Protein AF-A0A9D6JG57-F1 (afdb_monomer)

Radius of gyration: 24.34 Å; Cα contacts (8 Å, |Δi|>4): 60; chains: 1; bounding box: 45×60×76 Å

pLDDT: mean 79.8, std 17.13, range [36.06, 95.5]

Solvent-accessible surface area (backbone atoms only — not comparable to full-atom values): 10917 Å² total; per-residue (Å²): 133,85,82,78,86,72,80,75,68,84,57,69,53,54,53,50,53,52,51,52,51,50,50,50,52,52,49,51,50,48,45,51,51,43,34,62,41,34,82,80,43,60,34,66,58,56,39,51,52,54,49,52,51,50,50,60,70,48,51,81,51,45,63,74,72,53,70,81,61,65,72,89,75,58,59,72,65,58,59,54,52,50,49,44,46,51,49,52,64,38,54,48,44,45,29,51,53,38,44,43,32,66,76,44,53,57,77,61,58,57,58,52,62,47,46,48,62,54,54,49,51,53,47,38,36,71,75,71,64,47,80,87,44,74,68,54,55,52,51,50,50,51,44,46,52,52,40,53,53,54,52,50,52,56,51,48,55,63,69,62,52,75,73,80,87,58,99,70,85,71,81,81,82,78,80,87,78,72,88,77,83,87,127

Foldseek 3Di:
DDPDPPPPDDPPVVVVVVVVVVVVVVVLVCLQVLLVVLVPDQLLVVLVVVVVVVCVVCVVVCCVVPVPDPPVPDDPVVVVVVVCCPPVVRNVVSSVLSVVSNVDHSLVSVLCVLVVLVVVVVCCCVVVVDDCDPVNVVVNVVSNVVSVVSVVVVVVVVVPPPPDPDDDDDDPPDDPPDDDDDD

Mean predicted aligned error: 12.11 Å

Sequence (183 aa):
VEQSAGFSFEARAFWGDVLLLLAGITWALYTVLGRLAADRYPPVTVTTYATLFGILFVAPAIPVELGGIAWQALPPAVWWGTLYLGVVSTALAFYLWNKGFTLMDASTGSLFFFAQPVVGAMLGWLLLGESLTGRFLLGTAVVIAGGVLATRQSAELATRRPGDQATGNPRVPGCQITRLPIA

Structure (mmCIF, N/CA/C/O backbone):
data_AF-A0A9D6JG57-F1
#
_entry.id   AF-A0A9D6JG57-F1
#
loop_
_atom_site.group_PDB
_atom_site.id
_atom_site.type_symbol
_atom_site.label_atom_id
_atom_site.label_alt_id
_atom_site.label_comp_id
_atom_site.label_asym_id
_atom_site.label_entity_id
_atom_site.label_seq_id
_atom_site.pdbx_PDB_ins_code
_atom_site.Cartn_x
_atom_site.Cartn_y
_atom_site.Cartn_z
_atom_site.occupancy
_atom_site.B_iso_or_equiv
_atom_site.auth_seq_id
_atom_site.auth_comp_id
_atom_site.auth_asym_id
_atom_site.auth_atom_id
_atom_site.pdbx_PDB_model_num
ATOM 1 N N . VAL A 1 1 ? 23.869 -28.553 -16.976 1.00 36.06 1 VAL A N 1
ATOM 2 C CA . VAL A 1 1 ? 25.234 -28.467 -16.419 1.00 36.06 1 VAL A CA 1
ATOM 3 C C . VAL A 1 1 ? 25.331 -27.125 -15.723 1.00 36.06 1 VAL A C 1
ATOM 5 O O . VAL A 1 1 ? 25.188 -26.115 -16.394 1.00 36.06 1 VAL A O 1
ATOM 8 N N . GLU A 1 2 ? 25.369 -27.172 -14.390 1.00 39.81 2 GLU A N 1
ATOM 9 C CA . GLU A 1 2 ? 25.752 -26.117 -13.440 1.00 39.81 2 GLU A CA 1
ATOM 10 C C . GLU A 1 2 ? 25.537 -24.641 -13.845 1.00 39.81 2 GLU A C 1
ATOM 12 O O . GLU A 1 2 ? 26.407 -23.998 -14.423 1.00 39.81 2 GLU A O 1
ATOM 17 N N . GLN A 1 3 ? 24.413 -24.056 -13.423 1.00 41.88 3 GLN A N 1
ATOM 18 C CA . GLN A 1 3 ? 24.430 -22.669 -12.952 1.00 41.88 3 GLN A CA 1
ATOM 19 C C . GLN A 1 3 ? 24.457 -22.739 -11.432 1.00 41.88 3 GLN A C 1
ATOM 21 O O . GLN A 1 3 ? 23.469 -23.080 -10.782 1.00 41.88 3 GLN A O 1
ATOM 26 N N . SER A 1 4 ? 25.649 -22.517 -10.896 1.00 41.38 4 SER A N 1
ATOM 27 C CA . SER A 1 4 ? 25.944 -22.399 -9.481 1.00 41.38 4 SER A CA 1
ATOM 28 C C . SER A 1 4 ? 24.943 -21.464 -8.805 1.00 41.38 4 SER A C 1
ATOM 30 O O . SER A 1 4 ? 24.864 -20.272 -9.100 1.00 41.38 4 SER A O 1
ATOM 32 N N . ALA A 1 5 ? 24.198 -22.021 -7.852 1.00 42.41 5 ALA A N 1
ATOM 33 C CA . ALA A 1 5 ? 23.548 -21.274 -6.791 1.00 42.41 5 ALA A CA 1
ATOM 34 C C . ALA A 1 5 ? 24.639 -20.624 -5.924 1.00 42.41 5 ALA A C 1
ATOM 36 O O . ALA A 1 5 ? 24.992 -21.112 -4.854 1.00 42.41 5 ALA A O 1
ATOM 37 N N . GLY A 1 6 ? 25.233 -19.545 -6.429 1.00 36.12 6 GLY A N 1
ATOM 38 C CA . GLY A 1 6 ? 26.055 -18.650 -5.638 1.00 36.12 6 GLY A CA 1
ATOM 39 C C . GLY A 1 6 ? 25.134 -17.818 -4.759 1.00 36.12 6 GLY A C 1
ATOM 40 O O . GLY A 1 6 ? 24.596 -16.811 -5.210 1.00 36.12 6 GLY A O 1
ATOM 41 N N . PHE A 1 7 ? 24.943 -18.231 -3.507 1.00 45.59 7 PHE A N 1
ATOM 42 C CA . PHE A 1 7 ? 24.497 -17.320 -2.457 1.00 45.59 7 PHE A CA 1
ATOM 43 C C . PHE A 1 7 ? 25.597 -16.269 -2.257 1.00 45.59 7 PHE A C 1
ATOM 45 O O . PHE A 1 7 ? 26.491 -16.432 -1.434 1.00 45.59 7 PHE A O 1
ATOM 52 N N . SER A 1 8 ? 25.558 -15.184 -3.029 1.00 41.62 8 SER A N 1
ATOM 53 C CA . SER A 1 8 ? 26.367 -13.995 -2.768 1.00 41.62 8 SER A CA 1
ATOM 54 C C . SER A 1 8 ? 25.740 -13.195 -1.617 1.00 41.62 8 SER A C 1
ATOM 56 O O . SER A 1 8 ? 25.177 -12.119 -1.825 1.00 41.62 8 SER A O 1
ATOM 58 N N . PHE A 1 9 ? 25.795 -13.742 -0.400 1.00 59.56 9 PHE A N 1
ATOM 59 C CA . PHE A 1 9 ? 25.838 -12.927 0.818 1.00 59.56 9 PHE A CA 1
ATOM 60 C C . PHE A 1 9 ? 27.216 -12.241 0.816 1.00 59.56 9 PHE A C 1
ATOM 62 O O . PHE A 1 9 ? 28.187 -12.821 0.354 1.00 59.56 9 PHE A O 1
ATOM 69 N N . GLU A 1 10 ? 27.377 -10.962 1.146 1.00 65.44 10 GLU A N 1
ATOM 70 C CA . GLU A 1 10 ? 27.636 -10.613 2.551 1.00 65.44 10 GLU A CA 1
ATOM 71 C C . GLU A 1 10 ? 27.479 -9.104 2.865 1.00 65.44 10 GLU A C 1
ATOM 73 O O . GLU A 1 10 ? 27.693 -8.695 3.997 1.00 65.44 10 GLU A O 1
ATOM 78 N N . ALA A 1 11 ? 27.038 -8.252 1.926 1.00 61.62 11 ALA A N 1
ATOM 79 C CA . ALA A 1 11 ? 26.776 -6.828 2.230 1.00 61.62 11 ALA A CA 1
ATOM 80 C C . ALA A 1 11 ? 25.449 -6.297 1.671 1.00 61.62 11 ALA A C 1
ATOM 82 O O . ALA A 1 11 ? 24.695 -5.632 2.376 1.00 61.62 11 ALA A O 1
ATOM 83 N N . ARG A 1 12 ? 25.120 -6.609 0.410 1.00 68.81 12 ARG A N 1
ATOM 84 C CA . ARG A 1 12 ? 23.862 -6.155 -0.215 1.00 68.81 12 ARG A CA 1
ATOM 85 C C . ARG A 1 12 ? 22.638 -6.889 0.329 1.00 68.81 12 ARG A C 1
ATOM 87 O O . ARG A 1 12 ? 21.618 -6.250 0.555 1.00 68.81 12 AR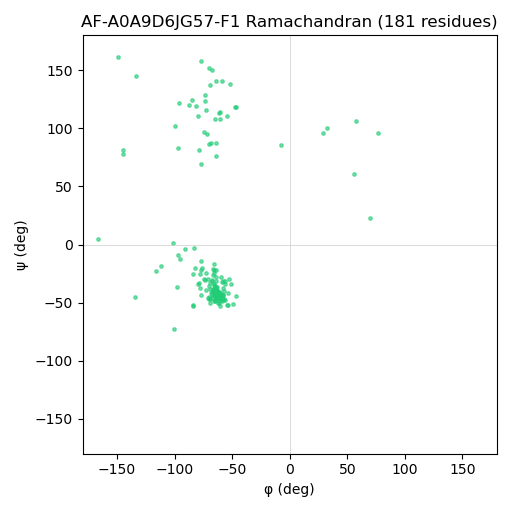G A O 1
ATOM 94 N N . ALA A 1 13 ? 22.762 -8.196 0.566 1.00 80.44 13 ALA A N 1
ATOM 95 C CA . ALA A 1 13 ? 21.708 -8.993 1.195 1.00 80.44 13 ALA A CA 1
ATOM 96 C C . ALA A 1 13 ? 21.398 -8.471 2.606 1.00 80.44 13 ALA A C 1
ATOM 98 O O . ALA A 1 13 ? 20.247 -8.189 2.903 1.00 80.44 13 ALA A O 1
ATOM 99 N N . PHE A 1 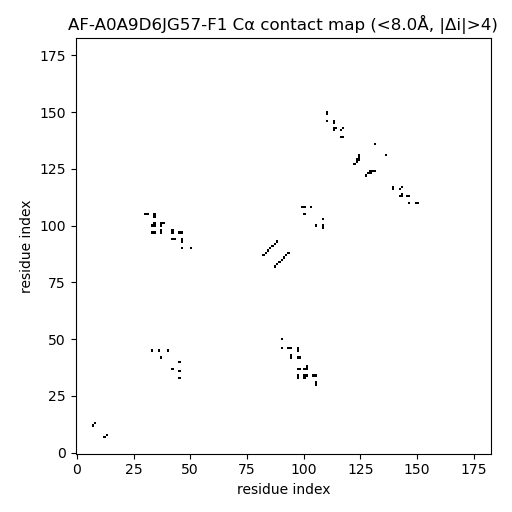14 ? 22.438 -8.191 3.403 1.00 86.00 14 PHE A N 1
ATOM 100 C CA . PHE A 1 14 ? 22.288 -7.620 4.742 1.00 86.00 14 PHE A CA 1
ATOM 101 C C . PHE A 1 14 ? 21.545 -6.275 4.736 1.00 86.00 14 PHE A C 1
ATOM 103 O O . PHE A 1 14 ? 20.597 -6.092 5.495 1.00 86.00 14 PHE A O 1
ATOM 110 N N . TRP A 1 15 ? 21.924 -5.339 3.857 1.00 86.12 15 TRP A N 1
ATOM 111 C CA . TRP A 1 15 ? 21.203 -4.066 3.737 1.00 86.12 15 TRP A CA 1
ATOM 112 C C . TRP A 1 15 ? 19.763 -4.250 3.250 1.00 86.12 15 TRP A C 1
ATOM 114 O O . TRP A 1 15 ? 18.875 -3.549 3.728 1.00 86.12 15 TRP A O 1
ATOM 124 N N . GLY A 1 16 ? 19.520 -5.206 2.351 1.00 87.44 16 GLY A N 1
ATOM 125 C CA . GLY A 1 16 ? 18.171 -5.598 1.946 1.00 87.44 16 GLY A CA 1
ATOM 126 C C . GLY A 1 16 ? 17.335 -6.087 3.129 1.00 87.44 16 GLY A C 1
ATOM 127 O O . GLY A 1 16 ? 16.232 -5.589 3.337 1.00 87.44 16 GLY A O 1
ATOM 128 N N . ASP A 1 17 ? 17.882 -6.982 3.950 1.00 89.38 17 ASP A N 1
ATOM 129 C CA . ASP A 1 17 ? 17.209 -7.518 5.138 1.00 89.38 17 ASP A CA 1
ATOM 130 C C . ASP A 1 17 ? 16.900 -6.413 6.159 1.00 89.38 17 ASP A C 1
ATOM 132 O O . ASP A 1 17 ? 15.786 -6.332 6.678 1.00 89.38 17 ASP A O 1
ATOM 136 N N . VAL A 1 18 ? 17.847 -5.500 6.400 1.00 92.44 18 VAL A N 1
ATOM 137 C CA . VAL A 1 18 ? 17.636 -4.331 7.271 1.00 92.44 18 VAL A CA 1
ATOM 138 C C . VAL A 1 18 ? 16.520 -3.434 6.730 1.00 92.44 18 VAL A C 1
ATOM 140 O O . VAL A 1 18 ? 15.650 -3.012 7.494 1.00 92.44 18 VAL A O 1
ATOM 143 N N . LEU A 1 19 ? 16.501 -3.159 5.423 1.00 91.25 19 LEU A N 1
ATOM 144 C CA . LEU A 1 19 ? 15.443 -2.367 4.792 1.00 91.25 19 LEU A CA 1
ATOM 145 C C . LEU A 1 19 ? 14.078 -3.057 4.889 1.00 91.25 19 LEU A C 1
ATOM 147 O O . LEU A 1 19 ? 13.084 -2.383 5.148 1.00 91.25 19 LEU A O 1
ATOM 151 N N . LEU A 1 20 ? 14.021 -4.383 4.747 1.00 91.69 20 LEU A N 1
ATOM 152 C CA . LEU A 1 20 ? 12.790 -5.157 4.924 1.00 91.69 20 LEU A CA 1
ATOM 153 C C . LEU A 1 20 ? 12.282 -5.102 6.370 1.00 91.69 20 LEU A C 1
ATOM 155 O O . LEU A 1 20 ? 11.082 -4.932 6.588 1.00 91.69 20 LEU A O 1
ATOM 159 N N . LEU A 1 21 ? 13.173 -5.176 7.364 1.00 92.81 21 LEU A N 1
ATOM 160 C CA . LEU A 1 21 ? 12.806 -5.009 8.774 1.00 92.81 21 LEU A CA 1
ATOM 161 C C . LEU A 1 21 ? 12.282 -3.596 9.057 1.00 92.81 21 LEU A C 1
ATOM 163 O O . LEU A 1 21 ? 11.242 -3.444 9.700 1.00 92.81 21 LEU A O 1
ATOM 167 N N . LEU A 1 22 ? 12.952 -2.562 8.542 1.00 94.38 22 LEU A N 1
ATOM 168 C CA . LEU A 1 22 ? 12.492 -1.176 8.660 1.00 94.38 22 LEU A CA 1
ATOM 169 C C . LEU A 1 22 ? 11.139 -0.969 7.970 1.00 94.38 22 LEU A C 1
ATOM 171 O O . LEU A 1 22 ? 10.258 -0.321 8.538 1.00 94.38 22 LEU A O 1
ATOM 175 N N . ALA A 1 23 ? 10.932 -1.557 6.791 1.00 91.94 23 ALA A N 1
ATOM 176 C CA . ALA A 1 23 ? 9.646 -1.542 6.099 1.00 91.94 23 ALA A CA 1
ATOM 177 C C . ALA A 1 23 ? 8.551 -2.212 6.947 1.00 91.94 23 ALA A C 1
ATOM 179 O O . ALA A 1 23 ? 7.467 -1.659 7.106 1.00 91.94 23 ALA A O 1
ATOM 180 N N . GLY A 1 24 ? 8.848 -3.352 7.575 1.00 92.06 24 GLY A N 1
ATOM 181 C CA . GLY A 1 24 ? 7.926 -4.022 8.494 1.00 92.06 24 GLY A CA 1
ATOM 182 C C . GLY A 1 24 ? 7.562 -3.170 9.715 1.00 92.06 24 GLY A C 1
ATOM 183 O O . GLY A 1 24 ? 6.385 -3.053 10.054 1.00 92.06 24 GLY A O 1
ATOM 184 N N . ILE A 1 25 ? 8.548 -2.528 10.352 1.00 94.69 25 ILE A N 1
ATOM 185 C CA . ILE A 1 25 ? 8.333 -1.655 11.522 1.00 94.69 25 ILE A CA 1
ATOM 186 C C . ILE A 1 25 ? 7.504 -0.427 11.142 1.00 94.69 25 ILE A C 1
ATOM 188 O O . ILE A 1 25 ? 6.533 -0.096 11.822 1.00 94.69 25 ILE A O 1
ATOM 192 N N . THR A 1 26 ? 7.874 0.248 10.054 1.00 93.19 26 THR A N 1
ATOM 193 C CA . THR A 1 26 ? 7.155 1.433 9.564 1.00 93.19 26 THR A CA 1
ATOM 194 C C . THR A 1 26 ? 5.730 1.091 9.153 1.00 93.19 26 THR A C 1
ATOM 196 O O . THR A 1 26 ? 4.810 1.834 9.490 1.00 93.19 26 THR A O 1
ATOM 199 N N . TRP A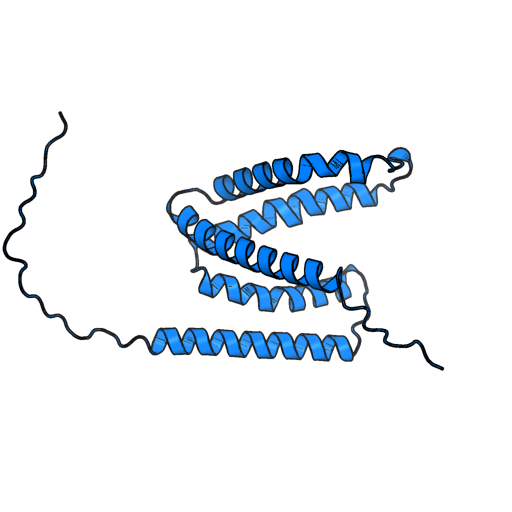 1 27 ? 5.518 -0.063 8.518 1.00 92.06 27 TRP A N 1
ATOM 200 C CA . TRP A 1 27 ? 4.186 -0.552 8.188 1.00 92.06 27 TRP A CA 1
ATOM 201 C C . TRP A 1 27 ? 3.358 -0.868 9.437 1.00 92.06 27 TRP A C 1
ATOM 203 O O . TRP A 1 27 ? 2.225 -0.404 9.561 1.00 92.06 27 TRP A O 1
ATOM 213 N N . ALA A 1 28 ? 3.919 -1.594 10.407 1.00 91.12 28 ALA A N 1
ATOM 214 C CA . ALA A 1 28 ? 3.240 -1.884 11.668 1.00 91.12 28 ALA A CA 1
ATOM 215 C C . ALA A 1 28 ? 2.837 -0.587 12.387 1.00 91.12 28 ALA A C 1
ATOM 217 O O . ALA A 1 28 ? 1.677 -0.425 12.773 1.00 91.12 28 ALA A O 1
ATOM 218 N N . LEU A 1 29 ? 3.757 0.377 12.479 1.00 92.62 29 LEU A N 1
ATOM 219 C CA . LEU A 1 29 ? 3.487 1.690 13.056 1.00 92.62 29 LEU A CA 1
ATOM 220 C C . LEU A 1 29 ? 2.383 2.428 12.288 1.00 92.62 29 LEU A C 1
ATOM 222 O O . LEU A 1 29 ? 1.463 2.953 12.911 1.00 92.62 29 LEU A O 1
ATOM 226 N N . TYR A 1 30 ? 2.424 2.414 10.953 1.00 91.25 30 TYR A N 1
ATOM 227 C CA . TYR A 1 30 ? 1.381 2.994 10.109 1.00 91.25 30 TYR A CA 1
ATOM 228 C C . TYR A 1 30 ? 0.006 2.378 10.387 1.00 91.25 30 TYR A C 1
ATOM 230 O O . TYR A 1 30 ? -0.964 3.114 10.525 1.00 91.25 30 TYR A O 1
ATOM 238 N N . THR A 1 31 ? -0.100 1.055 10.531 1.00 90.06 31 THR A N 1
ATOM 239 C CA . THR A 1 31 ? -1.392 0.407 10.818 1.00 90.06 31 THR A CA 1
ATOM 240 C C . THR A 1 31 ? -1.943 0.756 12.201 1.00 90.06 31 THR A C 1
ATOM 242 O O . THR A 1 31 ? -3.135 1.027 12.340 1.00 90.06 31 THR A O 1
ATOM 245 N N . VAL A 1 32 ? -1.085 0.817 13.224 1.00 89.94 32 VAL A N 1
ATOM 246 C CA . VAL A 1 32 ? -1.488 1.177 14.592 1.00 89.94 32 VAL A CA 1
ATOM 247 C C . VAL A 1 32 ? -1.888 2.651 14.671 1.00 89.94 32 VAL A C 1
ATOM 249 O O . VAL A 1 32 ? -2.950 2.975 15.203 1.00 89.94 32 VAL A O 1
ATOM 252 N N . LEU A 1 33 ? -1.076 3.549 14.104 1.00 90.06 33 LEU A N 1
ATOM 253 C CA . LEU A 1 33 ? -1.380 4.980 14.054 1.00 90.06 33 LEU A CA 1
ATOM 254 C C . LEU A 1 33 ? -2.587 5.275 13.166 1.00 90.06 33 LEU A C 1
ATOM 256 O O . LEU A 1 33 ? -3.402 6.115 13.525 1.00 90.06 33 LEU A O 1
ATOM 260 N N . GLY A 1 34 ? -2.727 4.576 12.039 1.00 88.69 34 GLY A N 1
ATOM 261 C CA . GLY A 1 34 ? -3.871 4.686 11.138 1.00 88.69 34 GLY A CA 1
ATOM 262 C C . GLY A 1 34 ? -5.166 4.310 11.842 1.00 88.69 34 GLY A C 1
ATOM 263 O O . GLY A 1 34 ? -6.159 5.025 11.727 1.00 88.69 34 GLY A O 1
ATOM 264 N N . ARG A 1 35 ? -5.133 3.258 12.669 1.00 90.19 35 ARG A N 1
ATOM 265 C CA . ARG A 1 35 ? -6.263 2.910 13.527 1.00 90.19 35 ARG A CA 1
ATOM 266 C C . ARG A 1 35 ? -6.568 3.974 14.577 1.00 90.19 35 ARG A C 1
ATOM 268 O O . ARG A 1 35 ? -7.724 4.339 14.725 1.00 90.19 35 ARG A O 1
ATOM 275 N N . LEU A 1 36 ? -5.561 4.499 15.273 1.00 88.00 36 LEU A N 1
ATOM 276 C CA . LEU A 1 36 ? -5.768 5.573 16.252 1.00 88.00 36 LEU A CA 1
ATOM 277 C C . LEU A 1 36 ? -6.302 6.860 15.596 1.00 88.00 36 LEU A C 1
ATOM 279 O O . LEU A 1 36 ? -7.125 7.572 16.165 1.00 88.00 36 LEU A O 1
ATOM 283 N N . ALA A 1 37 ? -5.837 7.165 14.385 1.00 89.88 37 ALA A N 1
ATOM 284 C CA . ALA A 1 37 ? -6.282 8.313 13.610 1.00 89.88 37 ALA A CA 1
ATOM 285 C C . ALA A 1 37 ? -7.714 8.144 13.086 1.00 89.88 37 ALA A C 1
ATOM 287 O O . ALA A 1 37 ? -8.412 9.148 12.954 1.00 89.88 37 ALA A O 1
ATOM 288 N N . ALA A 1 38 ? -8.161 6.910 12.830 1.00 88.38 38 ALA A N 1
ATOM 289 C CA . ALA A 1 38 ? -9.508 6.607 12.346 1.00 88.38 38 ALA A CA 1
ATOM 290 C C . ALA A 1 38 ? -10.613 7.086 13.307 1.00 88.38 38 ALA A C 1
ATOM 292 O O . ALA A 1 38 ? -11.692 7.454 12.848 1.00 88.38 38 ALA A O 1
ATOM 293 N N . ASP A 1 39 ? -10.329 7.161 14.612 1.00 85.56 39 ASP A N 1
ATOM 294 C CA . ASP A 1 39 ? -11.276 7.655 15.623 1.00 85.56 39 ASP A CA 1
ATOM 295 C C . ASP A 1 39 ? -11.402 9.190 15.629 1.00 85.56 39 ASP A C 1
ATOM 297 O O . ASP A 1 39 ? -12.388 9.741 16.119 1.00 85.56 39 ASP A O 1
ATOM 301 N N . ARG A 1 40 ? -10.397 9.905 15.102 1.00 88.75 40 ARG A N 1
ATOM 302 C CA . ARG A 1 40 ? -10.281 11.370 15.216 1.00 88.75 40 ARG A CA 1
ATOM 303 C C . ARG A 1 40 ? -10.369 12.108 13.882 1.00 88.75 40 ARG A C 1
ATOM 305 O O . ARG A 1 40 ? -10.700 13.293 13.870 1.00 88.75 40 ARG A O 1
ATOM 312 N N . TYR A 1 41 ? -10.069 11.439 12.773 1.00 91.69 41 TYR A N 1
ATOM 313 C CA . TYR A 1 41 ? -9.963 12.054 11.455 1.00 91.69 41 TYR A CA 1
ATOM 314 C C . TYR A 1 41 ? -10.694 11.244 10.379 1.00 91.69 41 TYR A C 1
ATOM 316 O O . TYR A 1 41 ? -10.645 10.014 10.384 1.00 91.69 41 TYR A O 1
ATOM 324 N N . PRO A 1 42 ? -11.307 11.915 9.386 1.00 91.31 42 PRO A N 1
ATOM 325 C CA . PRO A 1 42 ? -11.846 11.237 8.214 1.00 91.31 42 PRO A CA 1
ATOM 326 C C . PRO A 1 42 ? -10.753 10.460 7.451 1.00 91.31 42 PRO A C 1
ATOM 328 O O . PRO A 1 42 ? -9.660 11.002 7.247 1.00 91.31 42 PRO A O 1
ATOM 331 N N . PRO A 1 43 ? -11.039 9.252 6.920 1.00 88.94 43 PRO A N 1
ATOM 332 C CA . PRO A 1 43 ? -10.061 8.446 6.178 1.00 88.94 43 PRO A CA 1
ATOM 333 C C . PRO A 1 43 ? -9.435 9.158 4.972 1.00 88.94 43 PRO A C 1
ATOM 335 O O . PRO A 1 43 ? -8.269 8.932 4.642 1.00 88.94 43 PRO A O 1
ATOM 338 N N . VAL A 1 44 ? -10.195 10.047 4.322 1.00 91.81 44 VAL A N 1
ATOM 339 C CA . VAL A 1 44 ? -9.703 10.862 3.201 1.00 91.81 44 VAL A CA 1
ATOM 340 C C . VAL A 1 44 ? -8.597 11.818 3.644 1.00 91.81 44 VAL A C 1
ATOM 342 O O . VAL A 1 44 ? -7.600 11.960 2.947 1.00 91.81 44 VAL A O 1
ATOM 345 N N . THR A 1 45 ? -8.718 12.415 4.830 1.00 91.00 45 THR A N 1
ATOM 346 C CA . THR A 1 45 ? -7.716 13.331 5.380 1.00 91.00 45 THR A CA 1
ATOM 347 C C . THR A 1 45 ? -6.418 12.582 5.659 1.00 91.00 45 THR A C 1
ATOM 349 O O . THR A 1 45 ? -5.357 13.003 5.204 1.00 91.00 45 THR A O 1
ATOM 352 N N . VAL A 1 46 ? -6.508 11.428 6.328 1.00 91.69 46 VAL A N 1
ATOM 353 C CA . VAL A 1 46 ? -5.348 10.572 6.631 1.00 91.69 46 VAL A CA 1
ATOM 354 C C . VAL A 1 46 ? -4.639 10.136 5.346 1.00 91.69 46 VAL A C 1
ATOM 356 O O . VAL A 1 46 ? -3.421 10.263 5.239 1.00 91.69 46 VAL A O 1
ATOM 359 N N . THR A 1 47 ? -5.401 9.692 4.343 1.00 91.62 47 THR A N 1
ATOM 360 C CA . THR A 1 47 ? -4.855 9.232 3.056 1.00 91.62 47 THR A CA 1
ATOM 361 C C . THR A 1 47 ? -4.177 10.368 2.288 1.00 91.62 47 THR A C 1
ATOM 363 O O . THR A 1 47 ? -3.075 10.183 1.771 1.00 91.62 47 THR A O 1
ATOM 366 N N . THR A 1 48 ? -4.788 11.556 2.247 1.00 92.38 48 THR A N 1
ATOM 367 C CA . THR A 1 48 ? -4.224 12.729 1.565 1.00 92.38 48 THR A CA 1
ATOM 368 C C . THR A 1 48 ? -2.907 13.156 2.196 1.00 92.38 48 THR A C 1
ATOM 370 O O . THR A 1 48 ? -1.914 13.284 1.485 1.00 92.38 48 THR A O 1
ATOM 373 N N . TYR A 1 49 ? -2.852 13.321 3.523 1.00 93.00 49 TYR A N 1
ATOM 374 C CA . TYR A 1 49 ? -1.603 13.701 4.189 1.00 93.00 49 TYR A CA 1
ATOM 375 C C . TYR A 1 49 ? -0.528 12.623 4.040 1.00 93.00 49 TYR A C 1
ATOM 377 O O . TYR A 1 49 ? 0.605 12.957 3.704 1.00 93.00 49 TYR A O 1
ATOM 385 N N . ALA A 1 50 ? -0.870 11.341 4.209 1.00 91.06 50 ALA A N 1
ATOM 386 C CA . ALA A 1 50 ? 0.079 10.244 4.011 1.00 91.06 50 ALA A CA 1
ATOM 387 C C . ALA A 1 50 ? 0.665 10.246 2.589 1.00 91.06 50 ALA A C 1
ATOM 389 O O . ALA A 1 50 ? 1.876 10.117 2.419 1.00 91.06 50 ALA A O 1
ATOM 390 N N . THR A 1 51 ? -0.176 10.469 1.575 1.00 92.00 51 THR A N 1
ATOM 391 C CA . THR A 1 51 ? 0.257 10.540 0.172 1.00 92.00 51 THR A CA 1
ATOM 392 C C . THR A 1 51 ? 1.116 11.777 -0.089 1.00 92.00 51 THR A C 1
ATOM 394 O O . THR A 1 51 ? 2.141 11.669 -0.753 1.00 92.00 51 THR A O 1
ATOM 397 N N . LEU A 1 52 ? 0.761 12.942 0.464 1.00 94.38 52 LEU A N 1
ATOM 398 C CA . LEU A 1 52 ? 1.552 14.170 0.326 1.00 94.38 52 LEU A CA 1
ATOM 399 C C . LEU A 1 52 ? 2.945 14.028 0.945 1.00 94.38 52 LEU A C 1
ATOM 401 O O . LEU A 1 52 ? 3.933 14.394 0.311 1.00 94.38 52 LEU A O 1
ATOM 405 N N . PHE A 1 53 ? 3.040 13.460 2.150 1.00 93.75 53 PHE A N 1
ATOM 406 C CA . PHE A 1 53 ? 4.335 13.156 2.756 1.00 93.75 53 PHE A CA 1
ATOM 407 C C . PHE A 1 53 ? 5.100 12.113 1.938 1.00 93.75 53 PHE A C 1
ATOM 409 O O . PHE A 1 53 ? 6.293 12.286 1.717 1.00 93.75 53 PHE A O 1
ATOM 416 N N . GLY A 1 54 ? 4.427 11.080 1.422 1.00 91.50 54 GLY A N 1
ATOM 417 C CA . GLY A 1 54 ? 5.035 10.104 0.516 1.00 91.50 54 GLY A CA 1
ATOM 418 C C . GLY A 1 54 ? 5.652 10.758 -0.722 1.00 91.50 54 GLY A C 1
ATOM 419 O O . GLY A 1 54 ? 6.816 10.513 -1.029 1.00 91.50 54 GLY A O 1
ATOM 420 N N . ILE A 1 55 ? 4.918 11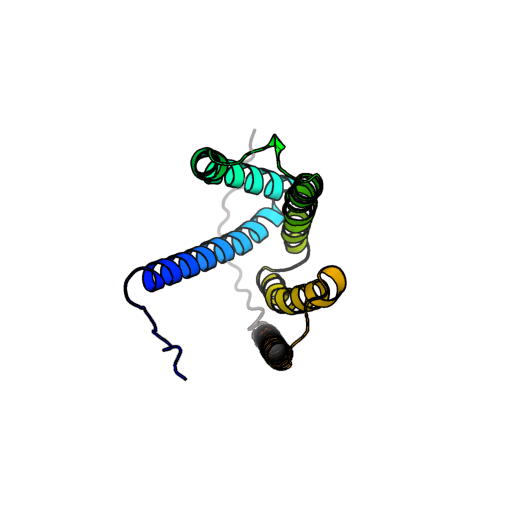.661 -1.380 1.00 92.94 55 ILE A N 1
ATOM 421 C CA . ILE A 1 55 ? 5.426 12.450 -2.510 1.00 92.94 55 ILE A CA 1
ATOM 422 C C . ILE A 1 55 ? 6.634 13.278 -2.076 1.00 92.94 55 ILE A C 1
ATOM 424 O O . ILE A 1 55 ? 7.641 13.272 -2.772 1.00 92.94 55 ILE A O 1
ATOM 428 N N . LEU A 1 56 ? 6.568 13.953 -0.926 1.00 95.50 56 LEU A N 1
ATOM 429 C CA . LEU A 1 56 ? 7.670 14.769 -0.416 1.00 95.50 56 LEU A CA 1
ATOM 430 C C . LEU A 1 56 ? 8.947 13.945 -0.174 1.00 95.50 56 LEU A C 1
ATOM 432 O O . LEU A 1 56 ? 10.034 14.393 -0.531 1.00 95.50 56 LEU A O 1
ATOM 436 N N . PHE A 1 57 ? 8.826 12.744 0.396 1.00 93.00 57 PHE A N 1
ATOM 437 C CA . PHE A 1 57 ? 9.969 11.864 0.658 1.00 93.00 57 PHE A CA 1
ATOM 438 C C . PHE A 1 57 ? 10.528 11.208 -0.610 1.00 93.00 57 PHE A C 1
ATOM 440 O O . PHE A 1 57 ? 11.731 10.969 -0.685 1.00 93.00 57 PHE A O 1
ATOM 447 N N . VAL A 1 58 ? 9.686 10.945 -1.614 1.00 91.69 58 VAL A N 1
ATOM 448 C CA . VAL A 1 58 ? 10.107 10.374 -2.907 1.00 91.69 58 VAL A CA 1
ATOM 449 C C . VAL A 1 58 ? 10.620 11.449 -3.875 1.00 91.69 58 VAL A C 1
ATOM 451 O O . VAL A 1 58 ? 11.463 11.159 -4.721 1.00 91.69 58 VAL A O 1
ATOM 454 N N . ALA A 1 59 ? 10.185 12.704 -3.732 1.00 93.38 59 ALA A N 1
ATOM 455 C CA . ALA A 1 59 ? 10.564 13.827 -4.589 1.00 93.38 59 ALA A CA 1
ATOM 456 C C . ALA A 1 59 ? 12.075 13.961 -4.876 1.00 93.38 59 ALA A C 1
ATOM 458 O O . ALA A 1 59 ? 12.415 14.162 -6.041 1.00 93.38 59 ALA A O 1
ATOM 459 N N . PRO A 1 60 ? 13.006 13.829 -3.908 1.00 92.38 60 PRO A N 1
ATOM 460 C CA . PRO A 1 60 ? 14.437 13.934 -4.206 1.00 92.38 60 PRO A CA 1
ATOM 461 C C . PRO A 1 60 ? 14.976 12.803 -5.098 1.00 92.38 60 PRO A C 1
ATOM 463 O O . PRO A 1 60 ? 15.995 12.996 -5.756 1.00 92.38 60 PRO A O 1
ATOM 466 N N . ALA A 1 61 ? 14.306 11.648 -5.162 1.00 91.19 61 ALA A N 1
ATOM 467 C CA . ALA A 1 61 ? 14.699 10.540 -6.035 1.00 91.19 61 ALA A CA 1
ATOM 468 C C . ALA A 1 61 ? 14.210 10.719 -7.486 1.00 91.19 61 ALA A C 1
ATOM 470 O O . ALA A 1 61 ? 14.780 10.133 -8.404 1.00 91.19 61 ALA A O 1
ATOM 471 N N . ILE A 1 62 ? 13.196 11.564 -7.715 1.00 90.25 62 ILE A N 1
ATOM 472 C CA . ILE A 1 62 ? 12.586 11.778 -9.036 1.00 90.25 62 ILE A CA 1
ATOM 473 C C . ILE A 1 62 ? 13.621 12.169 -10.109 1.00 90.25 62 ILE A C 1
ATOM 475 O O . ILE A 1 62 ? 13.670 11.506 -11.141 1.00 90.25 62 ILE A O 1
ATOM 479 N N . PRO A 1 63 ? 14.490 13.180 -9.917 1.00 88.88 63 PRO A N 1
ATOM 480 C CA . PRO A 1 63 ? 15.430 13.584 -10.963 1.00 88.88 63 PRO A CA 1
ATOM 481 C C . PRO A 1 63 ? 16.449 12.495 -11.321 1.00 88.88 63 PRO A C 1
ATOM 483 O O . PRO A 1 63 ? 16.878 12.416 -12.469 1.00 88.88 63 PRO A O 1
ATOM 486 N N . VAL A 1 64 ? 16.822 11.659 -10.345 1.00 90.81 64 VAL A N 1
ATOM 487 C CA . VAL A 1 64 ? 17.792 10.569 -10.523 1.00 90.81 64 VAL A CA 1
ATOM 488 C C . VAL A 1 64 ? 17.201 9.465 -11.396 1.00 90.81 64 VAL A C 1
ATOM 490 O O . VAL A 1 64 ? 17.848 9.017 -12.337 1.00 90.81 64 VAL A O 1
ATOM 493 N N . GLU A 1 65 ? 15.955 9.077 -11.129 1.00 87.19 65 GLU A N 1
ATOM 494 C CA . GLU A 1 65 ? 15.276 7.993 -11.849 1.00 87.19 65 GLU A CA 1
ATOM 495 C C . GLU A 1 65 ? 14.728 8.439 -13.215 1.00 87.19 65 GLU A C 1
ATOM 497 O O . GLU A 1 65 ? 14.722 7.676 -14.179 1.00 87.19 65 GLU A O 1
ATOM 502 N N . LEU A 1 66 ? 14.277 9.693 -13.330 1.00 86.94 66 LEU A N 1
ATOM 503 C CA . LEU A 1 66 ? 13.593 10.195 -14.528 1.00 86.94 66 LEU A CA 1
ATOM 504 C C . LEU A 1 66 ? 14.502 10.958 -15.504 1.00 86.94 66 LEU A C 1
ATOM 506 O O . LEU A 1 66 ? 14.086 11.236 -16.630 1.00 86.94 66 LEU A O 1
ATOM 510 N N . GLY A 1 67 ? 15.748 11.259 -15.123 1.00 82.56 67 GLY A N 1
ATOM 511 C CA . GLY A 1 67 ? 16.683 12.049 -15.934 1.00 82.56 67 GLY A CA 1
ATOM 512 C C . GLY A 1 67 ? 17.092 11.415 -17.273 1.00 82.56 67 GLY A C 1
ATOM 513 O O . GLY A 1 67 ? 17.488 12.135 -18.186 1.00 82.56 67 GLY A O 1
ATOM 514 N N . GLY A 1 68 ? 16.977 10.090 -17.415 1.00 84.06 68 GLY A N 1
ATOM 515 C CA . GLY A 1 68 ? 17.346 9.351 -18.633 1.00 84.06 68 GLY A CA 1
ATOM 516 C C . GLY A 1 68 ? 16.176 8.939 -19.533 1.00 84.06 68 GLY A C 1
ATOM 517 O O . GLY A 1 68 ? 16.391 8.254 -20.533 1.00 84.06 68 GLY A O 1
ATOM 518 N N . ILE A 1 69 ? 14.935 9.296 -19.186 1.00 88.50 69 ILE A N 1
ATOM 519 C CA . ILE A 1 69 ? 13.746 8.766 -19.865 1.00 88.50 69 ILE A CA 1
ATOM 520 C C . ILE A 1 69 ? 13.427 9.571 -21.130 1.00 88.50 69 ILE A C 1
ATOM 522 O O . ILE A 1 69 ? 13.191 10.779 -21.094 1.00 88.50 69 ILE A O 1
ATOM 526 N N . ALA A 1 70 ? 13.342 8.877 -22.267 1.00 88.94 70 ALA A N 1
ATOM 527 C CA . ALA A 1 70 ? 12.869 9.441 -23.528 1.00 88.94 70 ALA A CA 1
ATOM 528 C C . ALA A 1 70 ? 11.331 9.521 -23.547 1.00 88.94 70 ALA A C 1
ATOM 530 O O . ALA A 1 70 ? 10.652 8.673 -24.123 1.00 88.94 70 ALA A O 1
ATOM 531 N N . TRP A 1 71 ? 10.774 10.561 -22.924 1.00 88.00 71 TRP A N 1
ATOM 532 C CA . TRP A 1 71 ? 9.328 10.767 -22.739 1.00 88.00 71 TRP A CA 1
ATOM 533 C C . TRP A 1 71 ? 8.478 10.651 -24.009 1.00 88.00 71 TRP A C 1
ATOM 535 O O . TRP A 1 71 ? 7.345 10.179 -23.961 1.00 88.00 71 TRP A O 1
ATOM 545 N N . GLN A 1 72 ? 9.032 11.060 -25.148 1.00 87.44 72 GLN A N 1
ATOM 546 C CA . GLN A 1 72 ? 8.357 11.049 -26.450 1.00 87.44 72 GLN A CA 1
ATOM 547 C C . GLN A 1 72 ? 8.261 9.644 -27.063 1.00 87.44 72 GLN A C 1
ATOM 549 O O . GLN A 1 72 ? 7.423 9.412 -27.928 1.00 87.44 72 GLN A O 1
ATOM 554 N N . ALA A 1 73 ? 9.105 8.709 -26.618 1.00 90.94 73 ALA A N 1
ATOM 555 C CA . ALA A 1 73 ? 9.113 7.324 -27.079 1.00 90.94 73 ALA A CA 1
ATOM 556 C C . ALA A 1 73 ? 8.209 6.410 -26.232 1.00 90.94 73 ALA A C 1
ATOM 558 O O . ALA A 1 73 ? 8.080 5.223 -26.533 1.00 90.94 73 ALA A O 1
ATOM 559 N N . LEU A 1 74 ? 7.595 6.933 -25.163 1.00 91.56 74 LEU A N 1
ATOM 560 C CA . LEU A 1 74 ? 6.755 6.136 -24.277 1.00 91.56 74 LEU A CA 1
ATOM 561 C C . LEU A 1 74 ? 5.414 5.800 -24.945 1.00 91.56 74 LEU A C 1
ATOM 563 O O . LEU A 1 74 ? 4.702 6.706 -25.391 1.00 91.56 74 LEU A O 1
ATOM 567 N N . PRO A 1 75 ? 5.014 4.517 -24.972 1.00 93.81 75 PRO A N 1
ATOM 568 C CA . PRO A 1 75 ? 3.726 4.136 -25.521 1.00 93.81 75 PRO A CA 1
ATOM 569 C C . PRO A 1 75 ? 2.580 4.663 -24.637 1.00 93.81 75 PRO A C 1
ATOM 571 O O . PRO A 1 75 ? 2.726 4.726 -23.411 1.00 93.81 75 PRO A O 1
ATOM 574 N N . PRO A 1 76 ? 1.397 4.963 -25.209 1.00 92.50 76 PRO A N 1
ATOM 575 C CA . PRO A 1 76 ? 0.234 5.451 -24.456 1.00 92.50 76 PRO A CA 1
ATOM 576 C C . PRO A 1 76 ? -0.168 4.571 -23.261 1.00 92.50 76 PRO A C 1
ATOM 578 O O . PRO A 1 76 ? -0.655 5.073 -22.249 1.00 92.50 76 PRO A O 1
ATOM 581 N N . ALA A 1 77 ? 0.089 3.263 -23.346 1.00 93.00 77 ALA A N 1
ATOM 582 C CA . ALA A 1 77 ? -0.166 2.312 -22.268 1.00 93.00 77 ALA A CA 1
ATOM 583 C C . ALA A 1 77 ? 0.584 2.649 -20.966 1.00 93.00 77 ALA A C 1
ATOM 585 O O . ALA A 1 77 ? 0.050 2.409 -19.887 1.00 93.00 77 ALA A O 1
ATOM 586 N N . VAL A 1 78 ? 1.781 3.246 -21.041 1.00 93.12 78 VAL A N 1
ATOM 587 C CA . VAL A 1 78 ? 2.558 3.639 -19.850 1.00 93.12 78 VAL A CA 1
ATOM 588 C C . VAL A 1 78 ? 1.861 4.768 -19.096 1.00 93.12 78 VAL A C 1
ATOM 590 O O . VAL A 1 78 ? 1.773 4.729 -17.870 1.00 93.12 78 VAL A O 1
ATOM 593 N N . TRP A 1 79 ? 1.299 5.740 -19.815 1.00 93.44 79 TRP A N 1
ATOM 594 C CA . TRP A 1 79 ? 0.549 6.841 -19.209 1.00 93.44 79 TRP A CA 1
ATOM 595 C C . TRP A 1 79 ? -0.707 6.336 -18.507 1.00 93.44 79 TRP A C 1
ATOM 597 O O . TRP A 1 79 ? -0.970 6.704 -17.362 1.00 93.44 79 TRP A O 1
ATOM 607 N N . TRP A 1 80 ? -1.444 5.433 -19.158 1.00 94.44 80 TRP A N 1
ATOM 608 C CA . TRP A 1 80 ? -2.646 4.855 -18.566 1.00 94.44 80 TRP A CA 1
ATOM 609 C C . TRP A 1 80 ? -2.336 3.930 -17.386 1.00 94.44 80 TRP A C 1
ATOM 611 O O . TRP A 1 80 ? -3.013 3.997 -16.363 1.00 94.44 80 TRP A O 1
ATOM 621 N N . GLY A 1 81 ? -1.260 3.145 -17.474 1.00 94.06 81 GLY A N 1
ATOM 622 C CA . GLY A 1 81 ? -0.757 2.337 -16.363 1.00 94.06 81 GLY A CA 1
ATOM 623 C C . GLY A 1 81 ? -0.333 3.190 -15.167 1.00 94.06 81 GLY A C 1
ATOM 624 O O . GLY A 1 81 ? -0.692 2.887 -14.032 1.00 94.06 81 GLY A O 1
ATOM 625 N N . THR A 1 82 ? 0.354 4.307 -15.415 1.00 93.38 82 THR A N 1
ATOM 626 C CA . THR A 1 82 ? 0.762 5.254 -14.364 1.00 93.38 82 THR A CA 1
ATOM 627 C C . THR A 1 82 ? -0.449 5.889 -13.687 1.00 93.38 82 THR A C 1
ATOM 629 O O . THR A 1 82 ? -0.512 5.965 -12.460 1.00 93.38 82 THR A O 1
ATOM 632 N N . LEU A 1 83 ? -1.450 6.297 -14.470 1.00 95.44 83 LEU A N 1
ATOM 633 C CA . LEU A 1 83 ? -2.678 6.877 -13.934 1.00 95.44 83 LEU A CA 1
ATOM 634 C C . LEU A 1 83 ? -3.487 5.852 -13.126 1.00 95.44 83 LEU A C 1
ATOM 636 O O . LEU A 1 83 ? -3.977 6.172 -12.044 1.00 95.44 83 LEU A O 1
ATOM 640 N N . TYR A 1 84 ? -3.563 4.608 -13.600 1.00 94.69 84 TYR A N 1
ATOM 641 C CA . TYR A 1 84 ? -4.157 3.500 -12.855 1.00 94.69 84 TYR A CA 1
ATOM 642 C C . TYR A 1 84 ? -3.443 3.265 -11.511 1.00 94.69 84 TYR A C 1
ATOM 644 O O . TYR A 1 84 ? -4.102 3.168 -10.473 1.00 94.69 84 TYR A O 1
ATOM 652 N N . LEU A 1 85 ? -2.106 3.241 -11.499 1.00 94.25 85 LEU A N 1
ATOM 653 C CA . LEU A 1 85 ? -1.315 3.076 -10.275 1.00 94.25 85 LEU A CA 1
ATOM 654 C C . LEU A 1 85 ? -1.523 4.229 -9.281 1.00 94.25 85 LEU A C 1
ATOM 656 O O . LEU A 1 85 ? -1.659 3.995 -8.078 1.00 94.25 85 LEU A O 1
ATOM 660 N N . GLY A 1 86 ? -1.598 5.469 -9.764 1.00 94.38 86 GLY A N 1
ATOM 661 C CA . GLY A 1 86 ? -1.835 6.635 -8.912 1.00 94.38 86 GLY A CA 1
ATOM 662 C C . GLY A 1 86 ? -3.252 6.677 -8.333 1.00 94.38 86 GLY A C 1
ATOM 663 O O . GLY A 1 86 ? -3.441 6.836 -7.128 1.00 94.38 86 GLY A O 1
ATOM 664 N N . VAL A 1 87 ? -4.272 6.513 -9.176 1.00 94.75 87 VAL A N 1
ATOM 665 C CA . VAL A 1 87 ? -5.671 6.716 -8.769 1.00 94.75 87 VAL A CA 1
ATOM 666 C C . VAL A 1 87 ? -6.252 5.472 -8.105 1.00 94.75 87 VAL A C 1
ATOM 668 O O . VAL A 1 87 ? -6.798 5.553 -7.006 1.00 94.75 87 VAL A O 1
ATOM 671 N N . VAL A 1 88 ? -6.144 4.316 -8.760 1.00 94.88 88 VAL A N 1
ATOM 672 C CA . VAL A 1 88 ? -6.786 3.080 -8.295 1.00 94.88 88 VAL A CA 1
ATOM 673 C C . VAL A 1 88 ? -5.906 2.387 -7.262 1.00 94.88 88 VAL A C 1
ATOM 675 O O . VAL A 1 88 ? -6.360 2.115 -6.151 1.00 94.88 88 VAL A O 1
ATOM 678 N N . SER A 1 89 ? -4.637 2.139 -7.600 1.00 93.69 89 SER A N 1
ATOM 679 C CA . SER A 1 89 ? -3.748 1.366 -6.725 1.00 93.69 89 SER A CA 1
ATOM 680 C C . SER A 1 89 ? -3.265 2.146 -5.505 1.00 93.69 89 SER A C 1
ATOM 682 O O . SER A 1 89 ? -3.005 1.530 -4.478 1.00 93.69 89 SER A O 1
ATOM 684 N N . THR A 1 90 ? -3.130 3.472 -5.597 1.00 92.81 90 THR A N 1
ATOM 685 C CA . THR A 1 90 ? -2.689 4.303 -4.468 1.00 92.81 90 THR A CA 1
ATOM 686 C C . THR A 1 90 ? -3.878 4.988 -3.804 1.00 92.81 90 THR A C 1
ATOM 688 O O . THR A 1 90 ? -4.287 4.580 -2.721 1.00 92.81 90 THR A O 1
ATOM 691 N N . ALA A 1 91 ? -4.486 5.996 -4.437 1.00 92.88 91 ALA A N 1
ATOM 692 C CA . ALA A 1 91 ? -5.478 6.835 -3.760 1.00 92.88 91 ALA A CA 1
ATOM 693 C C . ALA A 1 91 ? -6.707 6.045 -3.274 1.00 92.88 91 ALA A C 1
ATOM 695 O O . ALA A 1 91 ? -7.073 6.132 -2.100 1.00 92.88 91 ALA A O 1
ATOM 696 N N . LEU A 1 92 ? -7.326 5.243 -4.147 1.00 95.12 92 LEU A N 1
ATOM 697 C CA . LEU A 1 92 ? -8.508 4.458 -3.791 1.00 95.12 92 LEU A CA 1
ATOM 698 C C . LEU A 1 92 ? -8.170 3.315 -2.827 1.00 95.12 92 LEU A C 1
ATOM 700 O O . LEU A 1 92 ? -8.861 3.153 -1.822 1.00 95.12 92 LEU A O 1
ATOM 704 N N . ALA A 1 93 ? -7.115 2.541 -3.094 1.00 93.81 93 ALA A N 1
ATOM 705 C CA . ALA A 1 93 ? -6.750 1.414 -2.236 1.00 93.81 93 ALA A CA 1
ATOM 706 C C . ALA A 1 93 ? -6.363 1.864 -0.819 1.00 93.81 93 ALA A C 1
ATOM 708 O O . ALA A 1 93 ? -6.869 1.304 0.153 1.00 93.81 93 ALA A O 1
ATOM 709 N N . PHE A 1 94 ? -5.542 2.912 -0.674 1.00 92.50 94 PHE A N 1
ATOM 710 C CA . PHE A 1 94 ? -5.185 3.438 0.647 1.00 92.50 94 PHE A CA 1
ATOM 711 C C . PHE A 1 94 ? -6.366 4.123 1.334 1.00 92.50 94 PHE A C 1
ATOM 713 O O . PHE A 1 94 ? -6.499 4.016 2.553 1.00 92.50 94 PHE A O 1
ATOM 720 N N . TYR A 1 95 ? -7.269 4.770 0.592 1.00 94.12 95 TYR A N 1
ATOM 721 C CA . TYR A 1 95 ? -8.517 5.259 1.175 1.00 94.12 95 TYR A CA 1
ATOM 722 C C . TYR A 1 95 ? -9.348 4.111 1.756 1.00 94.12 95 TYR A C 1
ATOM 724 O O . TYR A 1 95 ? -9.802 4.203 2.896 1.00 94.12 95 TYR A O 1
ATOM 732 N N . LEU A 1 96 ? -9.523 3.019 1.005 1.00 94.00 96 LEU A N 1
ATOM 733 C CA . LEU A 1 96 ? -10.252 1.836 1.467 1.00 94.00 96 LEU A CA 1
ATOM 734 C C . LEU A 1 96 ? -9.556 1.167 2.654 1.00 94.00 96 LEU A C 1
ATOM 736 O O . LEU A 1 96 ? -10.236 0.764 3.592 1.00 94.00 96 LEU A O 1
ATOM 740 N N . TRP A 1 97 ? -8.224 1.113 2.655 1.00 91.38 97 TRP A N 1
ATOM 741 C CA . TRP A 1 97 ? -7.430 0.617 3.779 1.00 91.38 97 TRP A CA 1
ATOM 742 C C . TRP A 1 97 ? -7.665 1.442 5.050 1.00 91.38 97 TRP A C 1
ATOM 744 O O . TRP A 1 97 ? -8.058 0.899 6.081 1.00 91.38 97 TRP A O 1
ATOM 754 N N . ASN A 1 98 ? -7.523 2.769 4.964 1.00 91.88 98 ASN A N 1
ATOM 755 C CA . ASN A 1 98 ? -7.753 3.665 6.100 1.00 91.88 98 ASN A CA 1
ATOM 756 C C . ASN A 1 98 ? -9.218 3.660 6.554 1.00 91.88 98 ASN A C 1
ATOM 758 O O . ASN A 1 98 ? -9.497 3.727 7.748 1.00 91.88 98 ASN A O 1
ATOM 762 N N . LYS A 1 99 ? -10.165 3.533 5.619 1.00 91.94 99 LYS A N 1
ATOM 763 C CA . LYS A 1 99 ? -11.584 3.336 5.933 1.00 91.94 99 LYS A CA 1
ATOM 764 C C . LYS A 1 99 ? -11.826 1.990 6.616 1.00 91.94 99 LYS A C 1
ATOM 766 O O . LYS A 1 99 ? -12.676 1.901 7.490 1.00 91.94 99 LYS A O 1
ATOM 771 N N . GLY A 1 100 ? -11.068 0.953 6.270 1.00 90.62 100 GLY A N 1
ATOM 772 C CA . GLY A 1 100 ? -11.109 -0.338 6.951 1.00 90.62 100 GLY A CA 1
ATOM 773 C C . GLY A 1 100 ? -10.910 -0.186 8.457 1.00 90.62 100 GLY A C 1
ATOM 774 O O . GLY A 1 100 ? -11.680 -0.748 9.230 1.00 90.62 100 GLY A O 1
ATOM 775 N N . PHE A 1 101 ? -9.978 0.667 8.887 1.00 89.25 101 PHE A N 1
ATOM 776 C CA . PHE A 1 101 ? -9.727 0.911 10.310 1.00 89.25 101 PHE A CA 1
ATOM 777 C C . PHE A 1 101 ? -10.873 1.589 11.071 1.00 89.25 101 PHE A C 1
ATOM 779 O O . PHE A 1 101 ? -10.907 1.494 12.295 1.00 89.25 101 PHE A O 1
ATOM 786 N N . THR A 1 102 ? -11.841 2.216 10.393 1.00 88.25 102 THR A N 1
ATOM 787 C CA . THR A 1 102 ? -13.062 2.699 11.066 1.00 88.25 102 THR A CA 1
ATOM 788 C C . THR A 1 102 ? -14.050 1.564 11.351 1.00 88.25 102 THR A C 1
ATOM 790 O O . THR A 1 102 ? -15.014 1.757 12.081 1.00 88.25 102 THR A O 1
ATOM 793 N N . LEU A 1 103 ? -13.859 0.397 10.728 1.00 87.19 103 LEU A N 1
ATOM 794 C CA . LEU A 1 103 ? -14.754 -0.761 10.806 1.00 87.19 103 LEU A CA 1
ATOM 795 C C . LEU A 1 103 ? -14.133 -1.946 11.554 1.00 87.19 103 LEU A C 1
ATOM 797 O O . LEU A 1 103 ? -14.858 -2.852 11.960 1.00 87.19 103 LEU A O 1
ATOM 801 N N . MET A 1 104 ? -12.807 -1.977 11.711 1.00 86.50 104 MET A N 1
ATOM 802 C CA . MET A 1 104 ? -12.098 -3.106 12.311 1.00 86.50 104 MET A CA 1
ATOM 803 C C . MET A 1 104 ? -10.830 -2.695 13.058 1.00 86.50 104 MET A C 1
ATOM 805 O O . MET A 1 104 ? -10.249 -1.635 12.819 1.00 86.50 104 MET A O 1
ATOM 809 N N . ASP A 1 105 ? -10.365 -3.593 13.926 1.00 83.38 105 ASP A N 1
ATOM 810 C CA . ASP A 1 105 ? -9.100 -3.427 14.629 1.00 83.38 105 ASP A CA 1
ATOM 811 C C . ASP A 1 105 ? -7.880 -3.733 13.748 1.00 83.38 105 ASP A C 1
ATOM 813 O O . ASP A 1 105 ? -7.954 -4.506 12.791 1.00 83.38 105 ASP A O 1
ATOM 817 N N . ALA A 1 106 ? -6.716 -3.186 14.122 1.00 81.56 106 ALA A N 1
ATOM 818 C CA . ALA A 1 106 ? -5.449 -3.420 13.419 1.00 81.56 106 ALA A CA 1
ATOM 819 C C . ALA A 1 106 ? -5.094 -4.920 13.316 1.00 81.56 106 ALA A C 1
ATOM 821 O O . ALA A 1 106 ? -4.560 -5.360 12.300 1.00 81.56 106 ALA A O 1
ATOM 822 N N . SER A 1 107 ? -5.457 -5.718 14.331 1.00 80.12 107 SER A N 1
ATOM 823 C CA . SER A 1 107 ? -5.262 -7.176 14.317 1.00 80.12 107 SER A CA 1
ATOM 824 C C . SER A 1 107 ? -6.132 -7.891 13.283 1.00 80.12 107 SER A C 1
ATOM 826 O O . SER A 1 107 ? -5.723 -8.923 12.768 1.00 80.12 107 SER A O 1
ATOM 828 N N . THR A 1 108 ? -7.329 -7.385 12.987 1.00 80.75 108 THR A N 1
ATOM 829 C CA . THR A 1 108 ? -8.177 -7.950 11.928 1.00 80.75 108 THR A CA 1
ATOM 830 C C . THR A 1 108 ? -7.668 -7.500 10.562 1.00 80.75 108 THR A C 1
ATOM 832 O O . THR A 1 108 ? -7.634 -8.293 9.625 1.00 80.75 108 THR A O 1
ATOM 835 N N . GLY A 1 109 ? -7.190 -6.254 10.465 1.00 82.31 109 GLY A N 1
ATOM 836 C CA . GLY A 1 109 ? -6.565 -5.717 9.257 1.00 82.31 109 GLY A CA 1
ATOM 837 C C . GLY A 1 109 ? -5.350 -6.527 8.793 1.00 82.31 109 GLY A C 1
ATOM 838 O O . GLY A 1 109 ? -5.181 -6.744 7.596 1.00 82.31 109 GLY A O 1
ATOM 839 N N . SER A 1 110 ? -4.536 -7.050 9.718 1.00 79.69 110 SER A N 1
ATOM 840 C CA . SER A 1 110 ? -3.355 -7.846 9.355 1.00 79.69 110 SER A CA 1
ATOM 841 C C . SER A 1 110 ? -3.693 -9.172 8.660 1.00 79.69 110 SER A C 1
ATOM 843 O O . SER A 1 110 ? -2.894 -9.668 7.867 1.00 79.69 110 SER A O 1
ATOM 845 N N . LEU A 1 111 ? -4.894 -9.721 8.871 1.00 81.81 111 LEU A N 1
ATOM 846 C CA . LEU A 1 111 ? -5.326 -10.948 8.200 1.00 81.81 111 LEU A CA 1
ATOM 847 C C . LEU A 1 111 ? -5.512 -10.756 6.686 1.00 81.81 111 LEU A C 1
ATOM 849 O O . LEU A 1 111 ? -5.335 -11.703 5.919 1.00 81.81 111 LEU A O 1
ATOM 853 N N . PHE A 1 112 ? -5.795 -9.530 6.231 1.00 83.69 112 PHE A N 1
ATOM 854 C CA . PHE A 1 112 ? -5.939 -9.225 4.805 1.00 83.69 112 PHE A CA 1
ATOM 855 C C . PHE A 1 112 ? -4.625 -9.376 4.024 1.00 83.69 112 PHE A C 1
ATOM 857 O O . PHE A 1 112 ? -4.669 -9.632 2.819 1.00 83.69 112 PHE A O 1
ATOM 864 N N . PHE A 1 113 ? -3.459 -9.327 4.683 1.00 83.62 113 PHE A N 1
ATOM 865 C CA . PHE A 1 113 ? -2.180 -9.595 4.011 1.00 83.62 113 PHE A CA 1
ATOM 866 C C . PHE A 1 113 ? -2.073 -11.023 3.489 1.00 83.62 113 PHE A C 1
ATOM 868 O O . PHE A 1 113 ? -1.417 -11.241 2.475 1.00 83.62 113 PHE A O 1
ATOM 875 N N . PHE A 1 114 ? -2.753 -11.988 4.115 1.00 83.62 114 PHE A N 1
ATOM 876 C CA . PHE A 1 114 ? -2.781 -13.362 3.613 1.00 83.62 114 PHE A CA 1
ATOM 877 C C . PHE A 1 114 ? -3.638 -13.508 2.350 1.00 83.62 114 PHE A C 1
ATOM 879 O O . PHE A 1 114 ? -3.393 -14.404 1.545 1.00 83.62 114 PHE A O 1
ATOM 886 N N . ALA A 1 115 ? -4.610 -12.614 2.139 1.00 84.06 115 ALA A N 1
ATOM 887 C CA . ALA A 1 115 ? -5.434 -12.601 0.932 1.00 84.06 115 ALA A CA 1
ATOM 888 C C . ALA A 1 115 ? -4.708 -11.965 -0.265 1.00 84.06 115 ALA A C 1
ATOM 890 O O . ALA A 1 115 ? -4.896 -12.410 -1.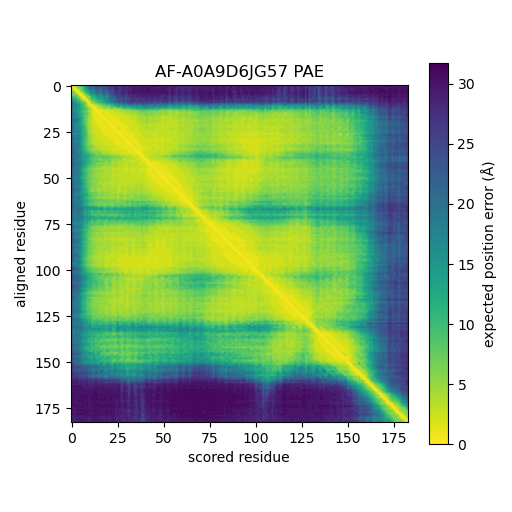397 1.00 84.06 115 ALA A O 1
ATOM 891 N N . GLN A 1 116 ? -3.849 -10.967 -0.029 1.00 86.81 116 GLN A N 1
ATOM 892 C CA . GLN A 1 116 ? -3.109 -10.250 -1.075 1.00 86.81 116 GLN A CA 1
ATOM 893 C C . GLN A 1 116 ? -2.381 -11.169 -2.082 1.00 86.81 116 GLN A C 1
ATOM 895 O O . GLN A 1 116 ? -2.596 -10.987 -3.280 1.00 86.81 116 GLN A O 1
ATOM 900 N N . PRO A 1 117 ? -1.571 -12.167 -1.674 1.00 83.62 117 PRO A N 1
ATOM 901 C CA . PRO A 1 117 ? -0.886 -13.042 -2.626 1.00 83.62 117 PRO A CA 1
ATOM 902 C C . PRO A 1 117 ? -1.845 -13.947 -3.406 1.00 83.62 117 PRO A C 1
ATOM 904 O O . PRO A 1 117 ? -1.567 -14.250 -4.560 1.00 83.62 117 PRO A O 1
ATOM 907 N N . VAL A 1 118 ? -2.982 -14.346 -2.828 1.00 84.31 118 VAL A N 1
ATOM 908 C CA . VAL A 1 118 ? -4.001 -15.162 -3.515 1.00 84.31 118 VAL A CA 1
ATOM 909 C C . VAL A 1 118 ? -4.730 -14.338 -4.574 1.00 84.31 118 VAL A C 1
ATOM 911 O O . VAL A 1 118 ? -4.895 -14.777 -5.707 1.00 84.31 118 VAL A O 1
ATOM 914 N N . VAL A 1 119 ? -5.139 -13.118 -4.229 1.00 88.81 119 VAL A N 1
ATOM 915 C CA . VAL A 1 119 ? -5.804 -12.218 -5.177 1.00 88.81 119 VAL A CA 1
ATOM 916 C C . VAL A 1 119 ? -4.828 -11.787 -6.271 1.00 88.81 119 VAL A C 1
ATOM 918 O O . VAL A 1 119 ? -5.176 -11.836 -7.447 1.00 88.81 119 VAL A O 1
ATOM 921 N N . GLY A 1 120 ? -3.591 -11.435 -5.910 1.00 88.56 120 GLY A N 1
ATOM 922 C CA . GLY A 1 120 ? -2.539 -11.078 -6.864 1.00 88.56 120 GLY A CA 1
ATOM 923 C C . GLY A 1 120 ? -2.237 -12.211 -7.845 1.00 88.56 120 GLY A C 1
ATOM 924 O O . GLY A 1 120 ? -2.218 -11.982 -9.049 1.00 88.56 120 GLY A O 1
ATOM 925 N N . ALA A 1 121 ? -2.110 -13.441 -7.343 1.00 85.19 121 ALA A N 1
ATOM 926 C CA . ALA A 1 121 ? -1.988 -14.659 -8.141 1.00 85.19 121 ALA A CA 1
ATOM 927 C C . ALA A 1 121 ? -3.111 -14.823 -9.172 1.00 85.19 121 ALA A C 1
ATOM 929 O O . ALA A 1 121 ? -2.864 -15.055 -10.355 1.00 85.19 121 ALA A O 1
ATOM 930 N N . MET A 1 122 ? -4.358 -14.712 -8.711 1.00 87.38 122 MET A N 1
ATOM 931 C CA . MET A 1 122 ? -5.533 -14.878 -9.561 1.00 87.38 122 MET A CA 1
ATOM 932 C C . MET A 1 122 ? -5.614 -13.788 -10.630 1.00 87.38 122 MET A C 1
ATOM 934 O O . MET A 1 122 ? -5.911 -14.089 -11.783 1.00 87.38 122 MET A O 1
ATOM 938 N N . LEU A 1 123 ? -5.332 -12.535 -10.265 1.00 90.00 123 LEU A N 1
ATOM 939 C CA . LEU A 1 123 ? -5.334 -11.415 -11.203 1.00 90.00 123 LEU A CA 1
ATOM 940 C C . LEU A 1 123 ? -4.165 -11.489 -12.194 1.00 90.00 123 LEU A C 1
ATOM 942 O O . LEU A 1 123 ? -4.364 -11.154 -13.355 1.00 90.00 123 LEU A O 1
ATOM 946 N N . GLY A 1 124 ? -2.986 -11.970 -11.788 1.00 89.31 124 GLY A N 1
ATOM 947 C CA . GLY A 1 124 ? -1.857 -12.218 -12.693 1.00 89.31 124 GLY A CA 1
ATOM 948 C C . GLY A 1 124 ? -2.185 -13.282 -13.744 1.00 89.31 124 GLY A C 1
ATOM 949 O O . GLY A 1 124 ? -2.005 -13.064 -14.941 1.00 89.31 124 GLY A O 1
ATOM 950 N N . TRP A 1 125 ? -2.792 -14.395 -13.327 1.00 88.00 125 TRP A N 1
ATOM 951 C CA . TRP A 1 125 ? -3.276 -15.414 -14.264 1.00 88.00 125 TRP A CA 1
ATOM 952 C C . TRP A 1 125 ? -4.373 -14.880 -15.198 1.00 88.00 125 TRP A C 1
ATOM 954 O O . TRP A 1 125 ? -4.316 -15.101 -16.405 1.00 88.00 125 TRP A O 1
ATOM 964 N N . LEU A 1 126 ? -5.358 -14.153 -14.657 1.00 91.69 126 LEU A N 1
ATOM 965 C CA . LEU A 1 126 ? -6.538 -13.722 -15.410 1.00 91.69 126 LEU A CA 1
ATOM 966 C C . LEU A 1 126 ? -6.277 -12.526 -16.338 1.00 9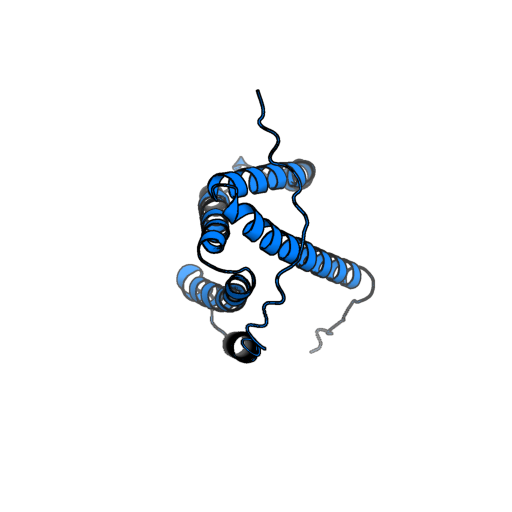1.69 126 LEU A C 1
ATOM 968 O O . LEU A 1 126 ? -6.781 -12.506 -17.458 1.00 91.69 126 LEU A O 1
ATOM 972 N N . LEU A 1 127 ? -5.544 -11.514 -15.868 1.00 90.25 127 LEU A N 1
ATOM 973 C CA . LEU A 1 127 ? -5.345 -10.247 -16.582 1.00 90.25 127 LEU A CA 1
ATOM 974 C C . LEU A 1 127 ? -4.026 -10.206 -17.356 1.00 90.25 127 LEU A C 1
ATOM 976 O O . LEU A 1 127 ? -3.986 -9.622 -18.436 1.00 90.25 127 LEU A O 1
ATOM 980 N N . LEU A 1 128 ? -2.955 -10.795 -16.811 1.00 86.62 128 LEU A N 1
ATOM 981 C CA . LEU A 1 128 ? -1.632 -10.817 -17.449 1.00 86.62 128 LEU A CA 1
ATOM 982 C C . LEU A 1 128 ? -1.393 -12.100 -18.261 1.00 86.62 128 LEU A C 1
ATOM 984 O O . LEU A 1 128 ? -0.448 -12.151 -19.045 1.00 86.62 128 LEU A O 1
ATOM 988 N N . GLY A 1 129 ? -2.242 -13.124 -18.108 1.00 86.19 129 GLY A N 1
ATOM 989 C CA . GLY A 1 129 ? -2.080 -14.407 -18.794 1.00 86.19 129 GLY A CA 1
ATOM 990 C C . GLY A 1 129 ? -0.889 -15.219 -18.280 1.00 86.19 129 GLY A C 1
ATOM 991 O O . GLY A 1 129 ? -0.351 -16.055 -19.007 1.00 86.19 129 GLY A O 1
ATOM 992 N N . GLU A 1 130 ? -0.441 -14.966 -17.047 1.00 87.12 130 GLU A N 1
ATOM 993 C CA . GLU A 1 130 ? 0.677 -15.696 -16.448 1.00 87.12 130 GLU A CA 1
ATOM 994 C C . GLU A 1 130 ? 0.328 -17.174 -16.266 1.00 87.12 130 GLU A C 1
ATOM 996 O O . GLU A 1 130 ? -0.779 -17.519 -15.869 1.00 87.12 130 GLU A O 1
ATOM 1001 N N . SER A 1 131 ? 1.273 -18.079 -16.516 1.00 82.62 131 SER A N 1
ATOM 100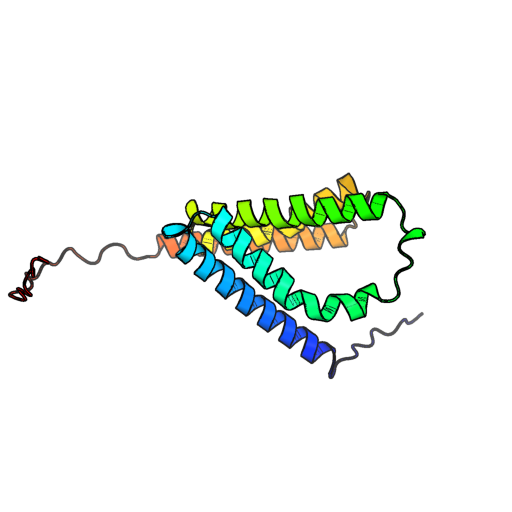2 C CA . SER A 1 131 ? 1.032 -19.511 -16.322 1.00 82.62 131 SER A CA 1
ATOM 1003 C C . SER A 1 131 ? 1.189 -19.902 -14.850 1.00 82.62 131 SER A C 1
ATOM 1005 O O . SER A 1 131 ? 2.264 -19.788 -14.257 1.00 82.62 131 SER A O 1
ATOM 1007 N N . LEU A 1 132 ? 0.110 -20.416 -14.251 1.00 80.00 132 LEU A N 1
ATOM 1008 C CA . LEU A 1 132 ? 0.127 -20.937 -12.884 1.00 80.00 132 LEU A CA 1
ATOM 1009 C C . LEU A 1 132 ? 0.904 -22.257 -12.848 1.00 80.00 132 LEU A C 1
ATOM 1011 O O . LEU A 1 132 ? 0.376 -23.332 -13.131 1.00 80.00 132 LEU A O 1
ATOM 1015 N N . THR A 1 133 ? 2.189 -22.178 -12.513 1.00 84.44 133 THR A N 1
ATOM 1016 C CA . THR A 1 133 ? 3.023 -23.370 -12.337 1.00 84.44 133 THR A CA 1
ATOM 1017 C C . THR A 1 133 ? 2.619 -24.145 -11.078 1.00 84.44 133 THR A C 1
ATOM 1019 O O . THR A 1 133 ? 2.170 -23.570 -10.086 1.00 84.44 133 THR A O 1
ATOM 1022 N N . GLY A 1 134 ? 2.842 -25.464 -11.061 1.00 82.38 134 GLY A N 1
ATOM 1023 C CA . GLY A 1 134 ? 2.546 -26.288 -9.878 1.00 82.38 134 GLY A CA 1
ATOM 1024 C C . GLY A 1 134 ? 3.282 -25.829 -8.609 1.00 82.38 134 GLY A C 1
ATOM 1025 O O . GLY A 1 134 ? 2.739 -25.919 -7.513 1.00 82.38 134 GLY A O 1
AT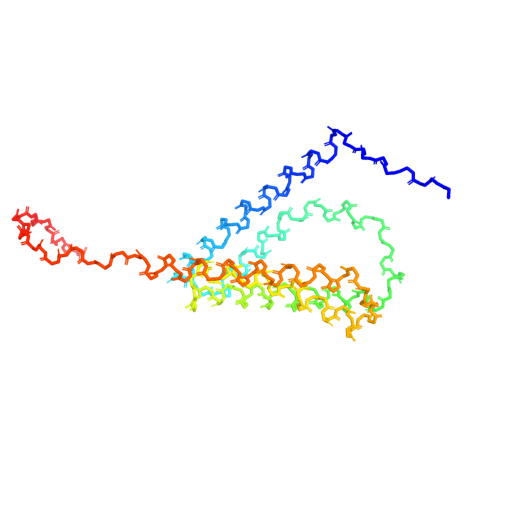OM 1026 N N . ARG A 1 135 ? 4.487 -25.257 -8.755 1.00 81.44 135 ARG A N 1
ATOM 1027 C CA . ARG A 1 135 ? 5.255 -24.664 -7.644 1.00 81.44 135 ARG A CA 1
ATOM 1028 C C . ARG A 1 135 ? 4.565 -23.434 -7.057 1.00 81.44 135 ARG A C 1
ATOM 1030 O O . ARG A 1 135 ? 4.575 -23.252 -5.844 1.00 81.44 135 ARG A O 1
ATOM 1037 N N . PHE A 1 136 ? 3.952 -22.619 -7.910 1.00 79.94 136 PHE A N 1
ATOM 1038 C CA . PHE A 1 136 ? 3.212 -21.441 -7.488 1.00 79.94 136 PHE A CA 1
ATOM 1039 C C . PHE A 1 136 ? 1.947 -21.823 -6.717 1.00 79.94 136 PHE A C 1
ATOM 1041 O O . PHE A 1 136 ? 1.746 -21.323 -5.617 1.00 79.94 136 PHE A O 1
ATOM 1048 N N . LEU A 1 137 ? 1.173 -22.792 -7.222 1.00 82.38 137 LEU A N 1
ATOM 1049 C CA . LEU A 1 137 ? 0.004 -23.329 -6.513 1.00 82.38 137 LEU A CA 1
ATOM 1050 C C . LEU A 1 137 ? 0.371 -23.877 -5.128 1.00 82.38 137 LEU A C 1
ATOM 1052 O O . LEU A 1 137 ? -0.354 -23.651 -4.160 1.00 82.38 137 LEU A O 1
ATOM 1056 N N . LEU A 1 138 ? 1.517 -24.555 -5.022 1.00 86.69 138 LEU A N 1
ATOM 1057 C CA . LEU A 1 138 ? 2.027 -25.075 -3.755 1.00 86.69 138 LEU A CA 1
ATOM 1058 C C . LEU A 1 138 ? 2.380 -23.932 -2.787 1.00 86.69 138 LEU A C 1
ATOM 1060 O O . LEU A 1 138 ? 1.992 -23.977 -1.622 1.00 86.69 138 LEU A O 1
ATOM 1064 N N . GLY A 1 139 ? 3.023 -22.867 -3.276 1.00 83.50 139 GLY A N 1
ATOM 1065 C CA . GLY A 1 139 ? 3.275 -21.649 -2.501 1.00 83.50 139 GLY A CA 1
ATOM 1066 C C . GLY A 1 139 ? 1.990 -20.955 -2.036 1.00 83.50 139 GLY A C 1
ATOM 1067 O O . GLY A 1 139 ? 1.854 -20.641 -0.854 1.00 83.50 139 GLY A O 1
ATOM 1068 N N . THR A 1 140 ? 1.009 -20.779 -2.926 1.00 82.56 140 THR A N 1
ATOM 1069 C CA . THR A 1 140 ? -0.304 -20.206 -2.589 1.00 82.56 140 THR A CA 1
ATOM 1070 C C . THR A 1 140 ? -1.013 -21.032 -1.514 1.00 82.56 140 THR A C 1
ATOM 1072 O O . THR A 1 140 ? -1.534 -20.465 -0.556 1.00 82.56 140 THR A O 1
ATOM 1075 N N . ALA A 1 141 ? -0.986 -22.366 -1.617 1.00 85.31 141 ALA A N 1
ATOM 1076 C CA . ALA A 1 141 ? -1.580 -23.258 -0.624 1.00 85.31 141 ALA A CA 1
ATOM 1077 C C . ALA A 1 141 ? -0.930 -23.104 0.762 1.00 85.31 141 ALA A C 1
ATOM 1079 O O . ALA A 1 141 ? -1.639 -23.039 1.766 1.00 85.31 141 ALA A O 1
ATOM 1080 N N . VAL A 1 142 ? 0.401 -22.986 0.823 1.00 87.25 142 VAL A N 1
ATOM 1081 C CA . VAL A 1 142 ? 1.137 -22.758 2.080 1.00 87.25 142 VAL A CA 1
ATOM 1082 C C . VAL A 1 142 ? 0.765 -21.415 2.707 1.00 87.25 142 VAL A C 1
ATOM 1084 O O . VAL A 1 142 ? 0.513 -21.353 3.910 1.00 87.25 142 VAL A O 1
ATOM 1087 N N . VAL A 1 143 ? 0.674 -20.346 1.911 1.00 85.06 143 VAL A N 1
ATOM 1088 C CA . VAL A 1 143 ? 0.291 -19.018 2.416 1.00 85.06 143 VAL A CA 1
ATOM 1089 C C . VAL A 1 143 ? -1.140 -19.012 2.953 1.00 85.06 143 VAL A C 1
ATOM 1091 O O . VAL A 1 143 ? -1.380 -18.480 4.037 1.00 85.06 143 VAL A O 1
ATOM 1094 N N . ILE A 1 144 ? -2.079 -19.651 2.247 1.00 83.75 144 ILE A N 1
ATOM 1095 C CA . ILE A 1 144 ? -3.463 -19.801 2.717 1.00 83.75 144 ILE A CA 1
ATOM 1096 C C . ILE A 1 144 ? -3.496 -20.590 4.029 1.00 83.75 144 ILE A C 1
ATOM 1098 O O . ILE A 1 144 ? -4.143 -20.160 4.982 1.00 83.75 144 ILE A O 1
ATOM 1102 N N . ALA A 1 145 ? -2.778 -21.715 4.112 1.00 86.44 145 ALA A N 1
ATOM 1103 C CA . ALA A 1 145 ? -2.713 -22.522 5.327 1.00 86.44 145 ALA A CA 1
ATOM 1104 C C . ALA A 1 145 ? -2.154 -21.721 6.517 1.00 86.44 145 ALA A C 1
ATOM 1106 O O . ALA A 1 145 ? -2.729 -21.759 7.607 1.00 86.44 145 ALA A O 1
ATOM 1107 N N . GLY A 1 146 ? -1.090 -20.943 6.294 1.00 84.56 146 GLY A N 1
ATOM 1108 C CA . GLY A 1 146 ? -0.525 -20.035 7.292 1.00 84.56 146 GLY A CA 1
ATOM 1109 C C . GLY A 1 146 ? -1.522 -18.967 7.747 1.00 84.56 146 GLY A C 1
ATOM 1110 O O . GLY A 1 146 ? -1.702 -18.771 8.948 1.00 84.56 146 GLY A O 1
ATOM 1111 N N . GLY A 1 147 ? -2.235 -18.337 6.810 1.00 81.00 147 GLY A N 1
ATOM 1112 C CA . GLY A 1 147 ? -3.259 -17.335 7.120 1.00 81.00 147 GLY A CA 1
ATOM 1113 C C . GLY A 1 147 ? -4.442 -17.898 7.910 1.00 81.00 147 GLY A C 1
ATOM 1114 O O . GLY A 1 147 ? -4.893 -17.285 8.881 1.00 81.00 147 GLY A O 1
ATOM 1115 N N . VAL A 1 148 ? -4.914 -19.099 7.558 1.00 82.12 148 VAL A N 1
ATOM 1116 C CA . VAL A 1 148 ? -5.972 -19.801 8.303 1.00 82.12 148 VAL A CA 1
ATOM 1117 C C . VAL A 1 148 ? -5.513 -20.117 9.727 1.00 82.12 148 VAL A C 1
ATOM 1119 O O . VAL A 1 148 ? -6.270 -19.898 10.674 1.00 82.12 148 VAL A O 1
ATOM 1122 N N . LEU A 1 149 ? -4.278 -20.595 9.900 1.00 83.69 149 LEU A N 1
ATOM 1123 C CA . LEU A 1 149 ? -3.729 -20.898 11.220 1.00 83.69 149 LEU A CA 1
ATOM 1124 C C . LEU A 1 149 ? -3.582 -19.634 12.081 1.00 83.69 149 LEU A C 1
ATOM 1126 O O . LEU A 1 149 ? -4.000 -19.637 13.239 1.00 83.69 149 LEU A O 1
ATOM 1130 N N . ALA A 1 150 ? -3.065 -18.546 11.505 1.00 79.94 150 ALA A N 1
ATOM 1131 C CA . ALA A 1 150 ? -2.917 -17.264 12.189 1.00 79.94 150 ALA A CA 1
ATOM 1132 C C . ALA A 1 150 ? -4.276 -16.706 12.646 1.00 79.94 150 ALA A C 1
ATOM 1134 O O . ALA A 1 150 ? -4.430 -16.289 13.792 1.00 79.94 150 ALA A O 1
ATOM 1135 N N . THR A 1 151 ? -5.294 -16.791 11.783 1.00 76.12 151 THR A N 1
ATOM 1136 C CA . THR A 1 151 ? -6.659 -16.344 12.103 1.00 76.12 151 THR A CA 1
ATOM 1137 C C . THR A 1 151 ? -7.261 -17.135 13.267 1.00 76.12 151 THR A C 1
ATOM 1139 O O . THR A 1 151 ? -7.892 -16.558 14.155 1.00 76.12 151 THR A O 1
ATOM 1142 N N . ARG A 1 152 ? -7.049 -18.459 13.297 1.00 77.75 152 ARG A N 1
ATOM 1143 C CA . ARG A 1 152 ? -7.538 -19.329 14.381 1.00 77.75 152 ARG A CA 1
ATOM 1144 C C . ARG A 1 152 ? -6.885 -18.997 15.721 1.00 77.75 152 ARG A C 1
ATOM 1146 O O . ARG A 1 152 ? -7.591 -18.911 16.719 1.00 77.75 152 ARG A O 1
ATOM 1153 N N . GLN A 1 153 ? -5.580 -18.732 15.739 1.00 70.38 153 GLN A N 1
ATOM 1154 C CA . GLN A 1 153 ? -4.872 -18.335 16.962 1.00 70.38 153 GLN A CA 1
ATOM 1155 C C . GLN A 1 153 ? -5.364 -16.990 17.510 1.00 70.38 153 GLN A C 1
ATOM 1157 O O . GLN A 1 153 ? -5.571 -16.856 18.716 1.00 70.38 153 GLN A O 1
ATOM 1162 N N . SER A 1 154 ? -5.608 -16.004 16.641 1.00 65.12 154 SER A N 1
ATOM 1163 C CA . SER A 1 154 ? -6.181 -14.718 17.056 1.00 65.12 154 SER A CA 1
ATOM 1164 C C . SER A 1 154 ? -7.586 -14.876 17.652 1.00 65.12 154 SER A C 1
ATOM 1166 O O . SER A 1 154 ? -7.885 -14.257 18.674 1.00 65.12 154 SER A O 1
ATOM 1168 N N . ALA A 1 155 ? -8.429 -15.738 17.069 1.00 62.47 155 ALA A N 1
ATOM 1169 C CA . ALA A 1 155 ? -9.756 -16.046 17.605 1.00 62.47 155 ALA A CA 1
ATOM 1170 C C . ALA A 1 155 ? -9.680 -16.774 18.961 1.00 62.47 155 ALA A C 1
ATOM 1172 O O . ALA A 1 155 ? -10.382 -16.408 19.904 1.00 62.47 155 ALA A O 1
ATOM 1173 N N . GLU A 1 156 ? -8.780 -17.750 19.100 1.00 62.94 156 GLU A N 1
ATOM 1174 C CA . GLU A 1 156 ? -8.563 -18.466 20.359 1.00 62.94 156 GLU A CA 1
ATOM 1175 C C . GLU A 1 156 ? -8.082 -17.531 21.475 1.00 62.94 156 GLU A C 1
ATOM 1177 O O . GLU A 1 156 ? -8.629 -17.572 22.575 1.00 62.94 156 GLU A O 1
ATOM 1182 N N . LEU A 1 157 ? -7.132 -16.631 21.210 1.00 59.97 157 LEU A N 1
ATOM 1183 C CA . LEU A 1 157 ? -6.659 -15.647 22.194 1.00 59.97 157 LEU A CA 1
ATOM 1184 C C . LEU A 1 157 ? -7.742 -14.632 22.588 1.00 59.97 157 LEU A C 1
ATOM 1186 O O . LEU A 1 157 ? -7.808 -14.234 23.752 1.00 59.97 157 LEU A O 1
ATOM 1190 N N . ALA A 1 158 ? -8.620 -14.249 21.656 1.00 59.56 158 ALA A N 1
ATOM 1191 C CA . ALA A 1 158 ? -9.770 -13.398 21.953 1.00 59.56 158 ALA A CA 1
ATOM 1192 C C . ALA A 1 158 ? -10.781 -14.100 22.878 1.00 59.56 158 ALA A C 1
ATOM 1194 O O . ALA A 1 158 ? -11.294 -13.472 23.801 1.00 59.56 158 ALA A O 1
ATOM 1195 N N . THR A 1 159 ? -11.013 -15.404 22.683 1.00 58.28 159 THR A N 1
ATOM 1196 C CA . THR A 1 159 ? -11.889 -16.219 23.551 1.00 58.28 159 THR A CA 1
ATOM 1197 C C . THR A 1 159 ? -11.242 -16.642 24.873 1.00 58.28 159 THR A C 1
ATOM 1199 O O . THR A 1 159 ? -11.944 -16.863 25.853 1.00 58.28 159 THR A O 1
ATOM 1202 N N . ARG A 1 160 ? -9.905 -16.727 24.927 1.00 51.31 160 ARG A N 1
ATOM 1203 C CA . ARG A 1 160 ? -9.131 -17.029 26.141 1.00 51.31 160 ARG A CA 1
ATOM 1204 C C . ARG A 1 160 ? -8.873 -15.821 27.024 1.00 51.31 160 ARG A C 1
ATOM 1206 O O . ARG A 1 160 ? -8.291 -16.019 28.088 1.00 51.31 160 ARG A O 1
ATOM 1213 N N . ARG A 1 161 ? -9.280 -14.603 26.637 1.00 48.19 161 ARG A N 1
ATOM 1214 C CA . ARG A 1 161 ? -9.391 -13.508 27.608 1.00 48.19 161 ARG A CA 1
ATOM 1215 C C . ARG A 1 161 ? -10.294 -14.023 28.727 1.00 48.19 161 ARG A C 1
ATOM 1217 O O . ARG A 1 161 ? -11.479 -14.226 28.468 1.00 48.19 161 ARG A O 1
ATOM 1224 N N . PRO A 1 162 ? -9.767 -14.277 29.937 1.00 49.31 162 PRO A N 1
ATOM 1225 C CA . PRO A 1 162 ? -10.620 -14.600 31.058 1.00 49.31 162 PRO A CA 1
ATOM 1226 C C . PRO A 1 162 ? -11.509 -13.376 31.225 1.00 49.31 162 PRO A C 1
ATOM 1228 O O . PRO A 1 162 ? -11.010 -12.275 31.471 1.00 49.31 162 PRO A O 1
ATOM 1231 N N . GLY A 1 163 ? -12.808 -13.544 30.989 1.00 49.25 163 GLY A N 1
ATOM 1232 C CA . GLY A 1 163 ? -13.767 -12.555 31.426 1.00 49.25 163 GLY A CA 1
ATOM 1233 C C . GLY A 1 163 ? -13.526 -12.295 32.907 1.00 49.25 163 GLY A C 1
ATOM 1234 O O . GLY A 1 163 ? -13.289 -13.227 33.673 1.00 49.25 163 GLY A O 1
ATOM 1235 N N . ASP A 1 164 ? -13.585 -11.024 33.279 1.00 51.06 164 ASP A N 1
ATOM 1236 C CA . ASP A 1 164 ? -14.427 -10.676 34.413 1.00 51.06 164 ASP A CA 1
ATOM 1237 C C . ASP A 1 164 ? -14.106 -11.457 35.704 1.00 51.06 164 ASP A C 1
ATOM 1239 O O . ASP A 1 164 ? -14.937 -12.170 36.265 1.00 51.06 164 ASP A O 1
ATOM 1243 N N . GLN A 1 165 ? -12.874 -11.318 36.206 1.00 47.78 165 GLN A N 1
ATOM 1244 C CA . GLN A 1 165 ? -12.660 -11.444 37.647 1.00 47.78 165 GLN A CA 1
ATOM 1245 C C . GLN A 1 165 ? -13.303 -10.216 38.297 1.00 47.78 165 GLN A C 1
ATOM 1247 O O . GLN A 1 165 ? -12.656 -9.197 38.516 1.00 47.78 165 GLN A O 1
ATOM 1252 N N . ALA A 1 166 ? -14.598 -10.367 38.559 1.00 46.16 166 ALA A N 1
ATOM 1253 C CA . ALA A 1 166 ? -15.372 -9.705 39.589 1.00 46.16 166 ALA A CA 1
ATOM 1254 C C . ALA A 1 166 ? -15.378 -8.168 39.563 1.00 46.16 166 ALA A C 1
ATOM 1256 O O . ALA A 1 166 ? -14.508 -7.484 40.100 1.00 46.16 166 ALA A O 1
ATOM 1257 N N . THR A 1 167 ? -16.517 -7.632 39.129 1.00 43.81 167 THR A N 1
ATOM 1258 C CA . THR A 1 167 ? -17.408 -6.864 40.016 1.00 43.81 167 THR A CA 1
ATOM 1259 C C . THR A 1 167 ? -16.991 -6.899 41.495 1.00 43.81 167 THR A C 1
ATOM 1261 O O . THR A 1 167 ? -17.462 -7.705 42.294 1.00 43.81 167 THR A O 1
ATOM 1264 N N . GLY A 1 168 ? -16.098 -5.991 41.852 1.00 36.62 168 GLY A N 1
ATOM 1265 C CA . GLY A 1 168 ? -15.620 -5.754 43.198 1.00 36.62 168 GLY A CA 1
ATOM 1266 C C . GLY A 1 168 ? -15.389 -4.266 43.309 1.00 36.62 168 GLY A C 1
ATOM 1267 O O . GLY A 1 168 ? -14.276 -3.785 43.173 1.00 36.62 168 GLY A O 1
ATOM 1268 N N . ASN A 1 169 ? -16.483 -3.539 43.475 1.00 47.34 169 ASN A N 1
ATOM 1269 C CA . ASN A 1 169 ? -16.497 -2.184 43.989 1.00 47.34 169 ASN A CA 1
ATOM 1270 C C . ASN A 1 169 ? -15.925 -2.197 45.419 1.00 47.34 169 ASN A C 1
ATOM 1272 O O . ASN A 1 169 ? -16.614 -2.673 46.322 1.00 47.34 169 ASN A O 1
ATOM 1276 N N . PRO A 1 170 ? -14.759 -1.590 45.685 1.00 46.59 170 PRO A N 1
ATOM 1277 C CA . PRO A 1 170 ? -14.635 -0.727 46.828 1.00 46.59 170 PRO A CA 1
ATOM 1278 C C . PRO A 1 170 ? -14.844 0.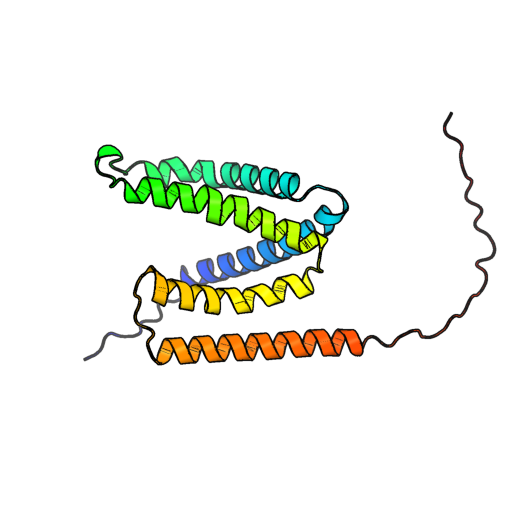681 46.298 1.00 46.59 170 PRO A C 1
ATOM 1280 O O . PRO A 1 170 ? -14.148 1.159 45.400 1.00 46.59 170 PRO A O 1
ATOM 1283 N N . ARG A 1 171 ? -15.847 1.340 46.866 1.00 43.47 171 ARG A N 1
ATOM 1284 C CA . ARG A 1 171 ? -16.086 2.762 46.685 1.00 43.47 171 ARG A CA 1
ATOM 1285 C C . ARG A 1 171 ? -14.737 3.437 46.867 1.00 43.47 171 ARG A C 1
ATOM 1287 O O . ARG A 1 171 ? -14.166 3.304 47.943 1.00 43.47 171 ARG A O 1
ATOM 1294 N N . VAL A 1 172 ? -14.226 4.117 45.846 1.00 49.03 172 VAL A N 1
ATOM 1295 C CA . VAL A 1 172 ? -13.081 5.013 46.017 1.00 49.03 172 VAL A CA 1
ATOM 1296 C C . VAL A 1 172 ? -13.587 6.128 46.936 1.00 49.03 172 VAL A C 1
ATOM 1298 O O . VAL A 1 172 ? -14.451 6.901 46.506 1.00 49.03 172 VAL A O 1
ATOM 1301 N N . PRO A 1 173 ? -13.174 6.209 48.214 1.00 46.50 173 PRO A N 1
ATOM 1302 C CA . PRO A 1 173 ? -13.587 7.307 49.060 1.00 46.50 173 PRO A CA 1
ATOM 1303 C C . PRO A 1 173 ? -12.692 8.483 48.683 1.00 46.50 173 PRO A C 1
ATOM 1305 O O . PRO A 1 173 ? -11.498 8.471 48.952 1.00 46.50 173 PRO A O 1
ATOM 1308 N N . GLY A 1 174 ? -13.284 9.491 48.051 1.00 52.69 174 GLY A N 1
ATOM 1309 C CA . GLY A 1 174 ? -12.707 10.828 47.994 1.00 52.69 174 GLY A CA 1
ATOM 1310 C C . GLY A 1 174 ? -11.554 11.015 47.010 1.00 52.69 174 GLY A C 1
ATOM 1311 O O . GLY A 1 174 ? -10.385 10.912 47.354 1.00 52.69 174 GLY A O 1
ATOM 1312 N N . CYS A 1 175 ? -11.890 11.500 45.819 1.00 40.97 175 CYS A N 1
ATOM 1313 C CA . CYS A 1 175 ? -11.113 12.588 45.238 1.00 40.97 175 CYS A CA 1
ATOM 1314 C C . CYS A 1 175 ? -12.073 13.489 44.460 1.00 40.97 175 CYS A C 1
ATOM 1316 O O . CYS A 1 175 ? -12.280 13.347 43.257 1.00 40.97 175 CYS A O 1
ATOM 1318 N N . GLN A 1 176 ? -12.744 14.376 45.199 1.00 51.62 176 GLN A N 1
ATOM 1319 C CA . GLN A 1 176 ? -13.404 15.534 44.613 1.00 51.62 176 GLN A CA 1
ATOM 1320 C C . GLN A 1 176 ? -12.318 16.476 44.089 1.00 51.62 176 GLN A C 1
ATOM 1322 O O . GLN A 1 176 ? -11.879 17.375 44.796 1.00 51.62 176 GLN A O 1
ATOM 1327 N N . ILE A 1 177 ? -11.880 16.263 42.850 1.00 53.62 177 ILE A N 1
ATOM 1328 C CA . ILE A 1 177 ? -11.172 17.288 42.084 1.00 53.62 177 ILE A CA 1
ATOM 1329 C C . ILE A 1 177 ? -12.217 17.956 41.194 1.00 53.62 177 ILE A C 1
ATOM 1331 O O . ILE A 1 177 ? -12.508 17.554 40.073 1.00 53.62 177 ILE A O 1
ATOM 1335 N N . THR A 1 178 ? -12.896 18.898 41.841 1.00 46.00 178 THR A N 1
ATOM 1336 C CA . THR A 1 178 ? -13.243 20.223 41.332 1.00 46.00 178 THR A CA 1
ATOM 1337 C C . THR A 1 178 ? -13.508 20.319 39.827 1.00 46.00 178 THR A C 1
ATOM 1339 O O . THR A 1 178 ? -12.605 20.489 39.010 1.00 46.00 178 THR A O 1
ATOM 1342 N N . ARG A 1 179 ? -14.799 20.342 39.478 1.00 45.22 179 ARG A N 1
ATOM 1343 C CA . ARG A 1 179 ? -15.275 21.045 38.285 1.00 45.22 179 ARG A CA 1
ATOM 1344 C C . ARG A 1 179 ? -14.916 22.525 38.448 1.00 45.22 179 ARG A C 1
ATOM 1346 O O . ARG A 1 179 ? -15.527 23.203 39.269 1.00 45.22 179 ARG A O 1
ATOM 1353 N N . LEU A 1 180 ? -13.940 23.013 37.692 1.00 49.56 180 LEU A N 1
ATOM 1354 C CA . LEU A 1 180 ? -13.760 24.447 37.478 1.00 49.56 180 LEU A CA 1
ATOM 1355 C C . LEU A 1 180 ? -14.628 24.863 36.279 1.00 49.56 180 LEU A C 1
ATOM 1357 O O . LEU A 1 180 ? -14.452 24.306 35.194 1.00 49.56 180 LEU A O 1
ATOM 1361 N N . PRO A 1 181 ? -15.586 25.789 36.455 1.00 52.59 181 PRO A N 1
ATOM 1362 C CA . PRO A 1 181 ? -16.293 26.404 35.345 1.00 52.59 181 PRO A CA 1
ATOM 1363 C C . PRO A 1 181 ? -15.351 27.389 34.644 1.00 52.59 181 PRO A C 1
ATOM 1365 O O . PRO A 1 181 ? -14.799 28.289 35.273 1.00 52.59 181 PRO A O 1
ATOM 1368 N N . ILE A 1 182 ? -15.161 27.194 33.342 1.00 57.19 182 ILE A N 1
ATOM 1369 C CA . ILE A 1 182 ? -14.556 28.189 32.458 1.00 57.19 182 ILE A CA 1
ATOM 1370 C C . ILE A 1 182 ? -15.612 29.283 32.264 1.00 57.19 182 ILE A C 1
ATOM 1372 O O . ILE A 1 182 ? -16.697 28.999 31.751 1.00 57.19 182 ILE A O 1
ATOM 1376 N N . ALA A 1 183 ? -15.297 30.485 32.742 1.00 56.94 183 ALA A N 1
ATOM 1377 C CA . ALA A 1 183 ? -15.911 31.742 32.329 1.00 56.94 183 ALA A CA 1
ATOM 1378 C C . ALA A 1 183 ? -15.035 32.381 31.245 1.00 56.94 183 ALA A C 1
ATOM 1380 O O . ALA A 1 183 ? -13.798 32.181 31.317 1.00 56.94 183 ALA A O 1
#

Secondary structure (DSSP, 8-state):
---------SSHHHHHHHHHHHHHHHHHHHHHHHHHHHTTS-HHHHHHHHHHHHHHHHGGGHHHHHTT--GGG--HHHHHHHHHIIIIIIIIHHHHHHHHTTTS-HHHHTTHHHHHHHHHHHHIIIII-----HHHHHHHHHHHHHHHHHHHHHHHHHHTS---S------------------